Protein AF-00000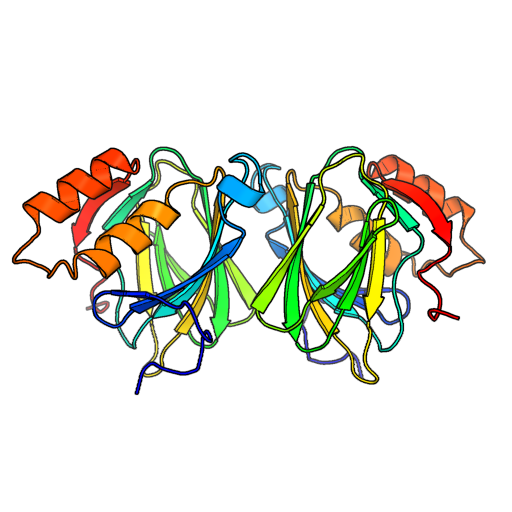00084526529 (afdb_homodimer)

Nearest PDB structures (foldseek):
  1y3t-assembly1_B  TM=9.499E-01  e=3.960E-10  Bacillus subtilis
  8hfb-assembly1_B  TM=8.671E-01  e=1.693E-10  Bacillus subtilis
  2h0v-assembly1_B  TM=8.461E-01  e=4.694E-10  Bacillus subtilis
  7zvm-assembly1_A-2  TM=9.078E-01  e=5.173E-08  Thermococcus barophilus
  6o2d-assembly1_A  TM=8.007E-01  e=2.621E-08  Schizosaccharomyces pombe

InterPro domains:
  IPR011051 RmlC-like cupin domain superfamily [SSF51182] (12-113)
  IPR013096 Cupin 2, conserved barrel [PF07883] (39-103)
  IPR014710 RmlC-like jelly roll fold [G3DSA:2.60.120.10] (3-144)
  IPR053146 Quercetin 2,3-dioxygenase-like [PTHR36440] (15-141)

Solvent-accessible surface area (backbone atoms only — not comparable to full-atom values): 15425 Å² total; per-residue (Å²): 125,81,72,73,79,75,46,89,86,49,41,56,46,93,72,30,35,37,28,74,48,37,45,22,80,80,50,78,38,57,29,24,34,29,43,33,37,37,42,46,67,36,56,48,50,19,25,29,35,67,71,27,28,42,33,38,39,29,64,38,46,34,38,34,36,35,50,77,86,44,73,50,76,41,37,58,68,32,59,49,82,43,58,48,66,45,46,32,36,31,24,22,66,35,93,45,54,21,32,31,37,42,36,28,42,38,27,57,50,68,54,48,60,50,50,41,26,75,66,60,60,45,89,69,86,34,46,69,63,50,52,53,49,30,50,77,47,38,32,46,79,74,50,65,46,65,65,77,82,124,125,83,71,74,79,76,47,89,84,48,39,57,46,93,70,30,35,39,29,74,49,38,44,22,80,79,51,79,37,56,30,23,34,29,43,33,38,39,41,47,66,35,57,49,51,17,25,27,36,66,71,28,29,41,33,38,40,28,64,38,46,33,39,34,36,35,50,76,86,43,72,50,75,42,36,59,68,32,57,50,80,44,58,45,66,45,46,32,34,30,24,22,66,36,93,45,53,21,31,32,37,42,35,28,43,38,27,56,51,67,54,48,59,50,50,41,28,75,66,57,62,45,90,71,84,34,45,69,61,49,51,53,50,30,51,78,46,38,32,46,79,74,50,66,47,65,65,78,82,123

pLDDT: mean 93.92, std 11.56, range [27.64, 98.94]

Organism: NCBI:txid1123501

Sequence (300 aa):
MLDSRLGPGSLDWNGTLYRTILSTADTGGAMSVTDSVSPPRSGPPRHVHHAEDETFVVLTGEVEFWLEGERFVRGPGETAYILRGREHTYRTASDVPSRHLVILTPGGFEGFFAEMAQNAYQIPADMDAIVESATRHNLAFTGPPLGDVDMLDSRLGPGSLDWNGTLYRTILSTADTGGAMSVTDSVSPPRSGPPRHVHHAEDETFVVLTGEVEFWLEGERFVRGPGETAYILRGREHTYRTASDVPSRHLVILTPGGFEGFFAEMAQNAYQIPADMDAIVESATRHNLAFTGPPLGDVD

Foldseek 3Di:
DPPCPVPPPWFDAPRKIKDWPAACVNVVQFKTKIKIKDAAFDKFFKKFFAAKKKKKAWQAAKKWKDWQHDIDMDGHGDMDTGDGPTIMMMTRHDNGMTIIMIMIGRGQLVVLSVVNRVVNDDPPVCVVVSQVSCVVSRMHGDGGHDDDPD/DPPCPVPPPWFDAPRKIKDWPAACVNVVQFKTKIKIKDAAFDKFFKKFFAAKKKKKAWQAAKKWKDWQHDIDMDGHGDMDTGDGPTIMMMTRHDNGMTIIMIMIGRGQLVVLSVVNRVVNDDPPVRVVVSQVSCVVSRMHGDGGHDDDPD

Radius of gyration: 19.83 Å; Cα contacts (8 Å, |Δi|>4): 734; chains: 2; bounding box: 40×63×43 Å

Structure (mmCIF, N/CA/C/O backbone):
data_AF-0000000084526529-model_v1
#
loop_
_entity.id
_entity.type
_entity.pdbx_description
1 polymer 'Cupin domain protein'
#
loop_
_atom_site.group_PDB
_atom_site.id
_atom_site.type_symbol
_atom_site.label_atom_id
_atom_site.label_alt_id
_atom_site.label_comp_id
_atom_site.label_asym_id
_atom_site.label_entity_id
_atom_site.label_seq_id
_atom_site.pdbx_PDB_ins_code
_atom_site.Cartn_x
_atom_site.Cartn_y
_atom_site.Cartn_z
_atom_site.occupancy
_atom_site.B_iso_or_equiv
_atom_site.auth_seq_id
_atom_site.auth_comp_id
_atom_site.auth_asym_id
_atom_site.auth_atom_id
_atom_site.pdbx_PDB_model_num
ATOM 1 N N . MET A 1 1 ? 15.414 10.18 20.766 1 27.92 1 MET A N 1
ATOM 2 C CA . MET A 1 1 ? 16.078 9.164 19.969 1 27.92 1 MET A CA 1
ATOM 3 C C . MET A 1 1 ? 15.258 8.844 18.719 1 27.92 1 MET A C 1
ATOM 5 O O . MET A 1 1 ? 14.031 8.695 18.797 1 27.92 1 MET A O 1
ATOM 9 N N . LEU A 1 2 ? 15.492 9.391 17.531 1 37.41 2 LEU A N 1
ATOM 10 C CA . LEU A 1 2 ? 14.805 9.211 16.25 1 37.41 2 LEU A CA 1
ATOM 11 C C . LEU A 1 2 ? 14.164 7.824 16.172 1 37.41 2 LEU A C 1
ATOM 13 O O . LEU A 1 2 ? 14.844 6.812 16.344 1 37.41 2 LEU A O 1
ATOM 17 N N . ASP A 1 3 ? 12.992 7.637 16.578 1 44.75 3 ASP A N 1
ATOM 18 C CA . ASP A 1 3 ? 12.289 6.363 16.688 1 44.75 3 ASP A CA 1
ATOM 19 C C . ASP A 1 3 ? 12.609 5.453 15.508 1 44.75 3 ASP A C 1
ATOM 21 O O . ASP A 1 3 ? 12.375 5.82 14.352 1 44.75 3 ASP A O 1
ATOM 25 N N . SER A 1 4 ? 13.828 4.637 15.625 1 56.69 4 SER A N 1
ATOM 26 C CA . SER A 1 4 ? 14.406 3.498 14.914 1 56.69 4 SER A CA 1
ATOM 27 C C . SER A 1 4 ? 13.328 2.688 14.195 1 56.69 4 SER A C 1
ATOM 29 O O . SER A 1 4 ? 13.641 1.732 13.484 1 56.69 4 SER A O 1
ATOM 31 N N . ARG A 1 5 ? 12.086 3.434 14.203 1 64.06 5 ARG A N 1
ATOM 32 C CA . ARG A 1 5 ? 10.992 2.555 13.805 1 64.06 5 ARG A CA 1
ATOM 33 C C . ARG A 1 5 ? 10.945 2.393 12.289 1 64.06 5 ARG A C 1
ATOM 35 O O . ARG A 1 5 ? 10.57 1.333 11.781 1 64.06 5 ARG A O 1
ATOM 42 N N . LEU A 1 6 ? 11.414 3.607 11.578 1 88.25 6 LEU A N 1
ATOM 43 C CA . LEU A 1 6 ? 11.289 3.48 10.133 1 88.25 6 LEU A CA 1
ATOM 44 C C . LEU A 1 6 ? 12.656 3.281 9.484 1 88.25 6 LEU A C 1
ATOM 46 O O . LEU A 1 6 ? 12.742 3.008 8.281 1 88.25 6 LEU A O 1
ATOM 50 N N . GLY A 1 7 ? 13.633 3.24 10.234 1 82.19 7 GLY A N 1
ATOM 51 C CA . GLY A 1 7 ? 14.969 2.961 9.719 1 82.19 7 GLY A CA 1
ATOM 52 C C . GLY A 1 7 ? 15.664 4.191 9.18 1 82.19 7 GLY A C 1
ATOM 53 O O . GLY A 1 7 ? 15.156 5.309 9.297 1 82.19 7 GLY A O 1
ATOM 54 N N . PRO A 1 8 ? 16.875 4.082 8.602 1 82.88 8 PRO A N 1
ATOM 55 C CA . PRO A 1 8 ? 17.656 5.203 8.078 1 82.88 8 PRO A CA 1
ATOM 56 C C . PRO A 1 8 ? 16.969 5.902 6.906 1 82.88 8 PRO A C 1
ATOM 58 O O . PRO A 1 8 ? 16.281 5.254 6.109 1 82.88 8 PRO A O 1
ATOM 61 N N . GLY A 1 9 ? 17.078 7.246 6.852 1 86.31 9 GLY A N 1
ATOM 62 C CA . GLY A 1 9 ? 16.484 8 5.754 1 86.31 9 GLY A CA 1
ATOM 63 C C . GLY A 1 9 ? 15.109 8.555 6.078 1 86.31 9 GLY A C 1
ATOM 64 O O . GLY A 1 9 ? 14.508 9.25 5.258 1 86.31 9 GLY A O 1
ATOM 65 N N . SER A 1 10 ? 14.703 8.227 7.297 1 94.25 10 SER A N 1
ATOM 66 C CA . SER A 1 10 ? 13.406 8.758 7.711 1 94.25 10 SER A CA 1
ATOM 67 C C . SER A 1 10 ? 13.484 10.258 7.984 1 94.25 10 SER A C 1
ATOM 69 O O . SER A 1 10 ? 14.523 10.766 8.414 1 94.25 10 SER A O 1
ATOM 71 N N . LEU A 1 11 ? 12.414 10.922 7.664 1 96.19 11 LEU A N 1
ATOM 72 C CA . LEU A 1 11 ? 12.242 12.352 7.914 1 96.19 11 LEU A CA 1
ATOM 73 C C . LEU A 1 11 ? 11.367 12.586 9.141 1 96.19 11 LEU A C 1
ATOM 75 O O . LEU A 1 11 ? 10.508 11.766 9.469 1 96.19 11 LEU A O 1
ATOM 79 N N . ASP A 1 12 ? 11.633 13.672 9.797 1 95.56 12 ASP A N 1
ATOM 80 C CA . ASP A 1 12 ? 10.844 14.102 10.945 1 95.56 12 ASP A CA 1
ATOM 81 C C . ASP A 1 12 ? 10.289 15.508 10.734 1 95.56 12 ASP A C 1
ATOM 83 O O . ASP A 1 12 ? 11.047 16.453 10.508 1 95.56 12 ASP A O 1
ATOM 87 N N . TRP A 1 13 ? 9.016 15.57 10.773 1 95.44 13 TRP A N 1
ATOM 88 C CA . TRP A 1 13 ? 8.367 16.875 10.75 1 95.44 13 TRP A CA 1
ATOM 89 C C . TRP A 1 13 ? 7.379 17.016 11.906 1 95.44 13 TRP A C 1
ATOM 91 O O . TRP A 1 13 ? 6.293 16.438 11.875 1 95.44 13 TRP A O 1
ATOM 101 N N . ASN A 1 14 ? 7.762 17.797 12.914 1 91.44 14 ASN A N 1
ATOM 102 C CA . ASN A 1 14 ? 6.93 18.078 14.078 1 91.44 14 ASN A CA 1
ATOM 103 C C . ASN A 1 14 ? 6.504 16.797 14.781 1 91.44 14 ASN A C 1
ATOM 105 O O . ASN A 1 14 ? 5.34 16.641 15.148 1 91.44 14 ASN A O 1
ATOM 109 N N . GLY A 1 15 ? 7.383 15.789 14.828 1 92.75 15 GLY A N 1
ATOM 110 C CA . GLY A 1 15 ? 7.141 14.562 15.578 1 92.75 15 GLY A CA 1
ATOM 111 C C . GLY A 1 15 ? 6.598 13.438 14.719 1 92.75 15 GLY A C 1
ATOM 112 O O . GLY A 1 15 ? 6.609 12.273 15.125 1 92.75 15 GLY A O 1
ATOM 113 N N . THR A 1 16 ? 6.078 13.766 13.586 1 95.94 16 THR A N 1
ATOM 114 C CA . THR A 1 16 ? 5.652 12.734 12.648 1 95.94 16 THR A CA 1
ATOM 115 C C . THR A 1 16 ? 6.816 12.273 11.781 1 95.94 16 THR A C 1
ATOM 117 O O . THR A 1 16 ? 7.527 13.094 11.203 1 95.94 16 THR A O 1
ATOM 120 N N . LEU A 1 17 ? 7.008 10.977 11.711 1 96.81 17 LEU A N 1
ATOM 121 C CA . LEU A 1 17 ? 8.094 10.414 10.922 1 96.81 17 LEU A CA 1
ATOM 122 C C . LEU A 1 17 ? 7.586 9.93 9.57 1 96.81 17 LEU A C 1
ATOM 124 O O . LEU A 1 17 ? 6.48 9.391 9.469 1 96.81 17 LEU A O 1
ATOM 128 N N . TYR A 1 18 ? 8.438 10.125 8.555 1 97.56 18 TYR A N 1
ATOM 129 C CA . TYR A 1 18 ? 8.125 9.703 7.199 1 97.56 18 TYR A CA 1
ATOM 130 C C . TYR A 1 18 ? 9.305 8.977 6.566 1 97.56 18 TYR A C 1
ATOM 132 O O . TYR A 1 18 ? 10.453 9.391 6.719 1 97.56 18 TYR A O 1
ATOM 140 N N . ARG A 1 19 ? 9.047 7.906 5.914 1 97.5 19 ARG A N 1
ATOM 141 C CA . ARG A 1 19 ? 10 7.258 5.02 1 97.5 19 ARG A CA 1
ATOM 142 C C . ARG A 1 19 ? 9.328 6.859 3.709 1 97.5 19 ARG A C 1
ATOM 144 O O . ARG A 1 19 ? 8.5 5.941 3.682 1 97.5 19 ARG A O 1
ATOM 151 N N . THR A 1 20 ? 9.695 7.59 2.684 1 98 20 THR A N 1
ATOM 152 C CA . THR A 1 20 ? 9.195 7.184 1.376 1 98 20 THR A CA 1
ATOM 153 C C . THR A 1 20 ? 9.867 5.895 0.915 1 98 20 THR A C 1
ATOM 1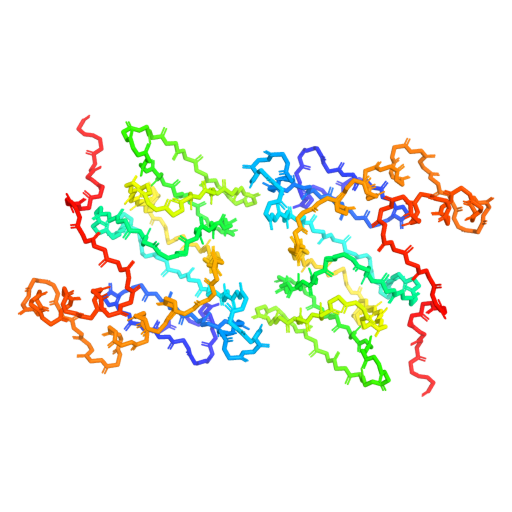55 O O . THR A 1 20 ? 11.078 5.875 0.671 1 98 20 THR A O 1
ATOM 158 N N . ILE A 1 21 ? 9.062 4.891 0.735 1 98.06 21 ILE A N 1
ATOM 159 C CA . ILE A 1 21 ? 9.656 3.59 0.44 1 98.06 21 ILE A CA 1
ATOM 160 C C . ILE A 1 21 ? 9.422 3.238 -1.027 1 98.06 21 ILE A C 1
ATOM 162 O O . ILE A 1 21 ? 10.047 2.316 -1.558 1 98.06 21 ILE A O 1
ATOM 166 N N . LEU A 1 22 ? 8.562 3.873 -1.733 1 98.62 22 LEU A N 1
ATOM 167 C CA . LEU A 1 22 ? 8.359 3.893 -3.178 1 98.62 22 LEU A CA 1
ATOM 168 C C . LEU A 1 22 ? 8.047 5.305 -3.664 1 98.62 22 LEU A C 1
ATOM 170 O O . LEU A 1 22 ? 6.977 5.848 -3.365 1 98.62 22 LEU A O 1
ATOM 174 N N . SER A 1 23 ? 8.961 5.879 -4.387 1 98.56 23 SER A N 1
ATOM 175 C CA . SER A 1 23 ? 8.828 7.285 -4.762 1 98.56 23 SER A CA 1
ATOM 176 C C . SER A 1 23 ? 8.117 7.426 -6.109 1 98.56 23 SER A C 1
ATOM 178 O O . SER A 1 23 ? 8.047 6.473 -6.883 1 98.56 23 SER A O 1
ATOM 180 N N . THR A 1 24 ? 7.633 8.602 -6.328 1 98.56 24 THR A N 1
ATOM 181 C CA . THR A 1 24 ? 7.051 8.961 -7.617 1 98.56 24 THR A CA 1
ATOM 182 C C . THR A 1 24 ? 8.039 8.695 -8.75 1 98.56 24 THR A C 1
ATOM 184 O O . THR A 1 24 ? 7.652 8.234 -9.828 1 98.56 24 THR A O 1
ATOM 187 N N . ALA A 1 25 ? 9.289 8.969 -8.523 1 98.19 25 ALA A N 1
ATOM 188 C CA . ALA A 1 25 ? 10.32 8.727 -9.531 1 98.19 25 ALA A CA 1
ATOM 189 C C . ALA A 1 25 ? 10.445 7.238 -9.844 1 98.19 25 ALA A C 1
ATOM 191 O O . ALA A 1 25 ? 10.625 6.852 -11 1 98.19 25 ALA A O 1
ATOM 192 N N . ASP A 1 26 ? 10.25 6.41 -8.906 1 97.81 26 ASP A N 1
ATOM 193 C CA . ASP A 1 26 ? 10.406 4.965 -9.055 1 97.81 26 ASP A CA 1
ATOM 194 C C . ASP A 1 26 ? 9.273 4.379 -9.898 1 97.81 26 ASP A C 1
ATOM 196 O O . ASP A 1 26 ? 9.406 3.287 -10.453 1 97.81 26 ASP A O 1
ATOM 200 N N . THR A 1 27 ? 8.125 5.035 -9.953 1 98.31 27 THR A N 1
ATOM 201 C CA . THR A 1 27 ? 6.953 4.457 -10.602 1 98.31 27 THR A CA 1
ATOM 202 C C . THR A 1 27 ? 6.586 5.242 -11.852 1 98.31 27 THR A C 1
ATOM 204 O O . THR A 1 27 ? 5.523 5.031 -12.438 1 98.31 27 THR A O 1
ATOM 207 N N . GLY A 1 28 ? 7.426 6.234 -12.234 1 97.69 28 GLY A N 1
ATOM 208 C CA . GLY A 1 28 ? 7.098 7.094 -13.359 1 97.69 28 GLY A CA 1
ATOM 209 C C . GLY A 1 28 ? 5.891 7.977 -13.109 1 97.69 28 GLY A C 1
ATOM 210 O O . GLY A 1 28 ? 5.16 8.32 -14.039 1 97.69 28 GLY A O 1
ATOM 211 N N . GLY A 1 29 ? 5.625 8.148 -11.82 1 98.38 29 GLY A N 1
ATOM 212 C CA . GLY A 1 29 ? 4.57 9.07 -11.445 1 98.38 29 GLY A CA 1
ATOM 213 C C . GLY A 1 29 ? 3.281 8.375 -11.047 1 98.38 29 GLY A C 1
ATOM 214 O O . GLY A 1 29 ? 2.346 9.016 -10.562 1 98.38 29 GLY A O 1
ATOM 215 N N . ALA A 1 30 ? 3.189 7.078 -11.164 1 98.12 30 ALA A N 1
ATOM 216 C CA . ALA A 1 30 ? 1.931 6.355 -11.016 1 98.12 30 ALA A CA 1
ATOM 217 C C . ALA A 1 30 ? 1.486 6.32 -9.555 1 98.12 30 ALA A C 1
ATOM 219 O O . ALA A 1 30 ? 0.288 6.34 -9.266 1 98.12 30 ALA A O 1
ATOM 220 N N . MET A 1 31 ? 2.49 6.262 -8.656 1 98.62 31 MET A N 1
ATOM 221 C CA . MET A 1 31 ? 2.172 6.055 -7.242 1 98.62 31 MET A CA 1
ATOM 222 C C . MET A 1 31 ? 3.361 6.402 -6.359 1 98.62 31 MET A C 1
ATOM 224 O O . MET A 1 31 ? 4.504 6.398 -6.816 1 98.62 31 MET A O 1
ATOM 228 N N . SER A 1 32 ? 3.131 6.73 -5.172 1 98.81 32 SER A N 1
ATOM 229 C CA . SER A 1 32 ? 4.137 6.734 -4.117 1 98.81 32 SER A CA 1
ATOM 230 C C . SER A 1 32 ? 3.629 6.027 -2.863 1 98.81 32 SER A C 1
ATOM 232 O O . SER A 1 32 ? 2.422 5.973 -2.623 1 98.81 32 SER A O 1
ATOM 234 N N . VAL A 1 33 ? 4.504 5.414 -2.111 1 98.88 33 VAL A N 1
ATOM 235 C CA . VAL A 1 33 ? 4.207 4.82 -0.811 1 98.88 33 VAL A CA 1
ATOM 236 C C . VAL A 1 33 ? 5.137 5.41 0.248 1 98.88 33 VAL A C 1
ATOM 238 O O . VAL A 1 33 ? 6.359 5.355 0.107 1 98.88 33 VAL A O 1
ATOM 241 N N . THR A 1 34 ? 4.578 5.98 1.262 1 98.69 34 THR A N 1
ATOM 242 C CA . THR A 1 34 ? 5.328 6.516 2.391 1 98.69 34 THR A CA 1
ATOM 243 C C . THR A 1 34 ? 4.957 5.793 3.682 1 98.69 34 THR A C 1
ATOM 245 O O . THR A 1 34 ? 3.777 5.676 4.016 1 98.69 34 THR A O 1
ATOM 248 N N . ASP A 1 35 ? 5.945 5.188 4.305 1 98.44 35 ASP A N 1
ATOM 249 C CA . ASP A 1 35 ? 5.812 4.66 5.66 1 98.44 35 ASP A CA 1
ATOM 250 C C . ASP A 1 35 ? 5.863 5.781 6.695 1 98.44 35 ASP A C 1
ATOM 252 O O . ASP A 1 35 ? 6.766 6.621 6.664 1 98.44 35 ASP A O 1
ATOM 256 N N . SER A 1 36 ? 4.887 5.793 7.582 1 97.94 36 SER A N 1
ATOM 257 C CA . SER A 1 36 ? 4.762 6.941 8.477 1 97.94 36 SER A CA 1
ATOM 258 C C . SER A 1 36 ? 4.43 6.5 9.898 1 97.94 36 SER A C 1
ATOM 260 O O . SER A 1 36 ? 3.699 5.523 10.094 1 97.94 36 SER A O 1
ATOM 262 N N . VAL A 1 37 ? 4.926 7.215 10.867 1 97.19 37 VAL A N 1
ATOM 263 C CA . VAL A 1 37 ? 4.574 7.055 12.273 1 97.19 37 VAL A CA 1
ATOM 264 C C . VAL A 1 37 ? 4.109 8.391 12.844 1 97.19 37 VAL A C 1
ATOM 266 O O . VAL A 1 37 ? 4.859 9.367 12.852 1 97.19 37 VAL A O 1
ATOM 269 N N . SER A 1 38 ? 2.9 8.398 13.273 1 96.56 38 SER A N 1
ATOM 270 C CA . SER A 1 38 ? 2.32 9.594 13.883 1 96.56 38 SER A CA 1
ATOM 271 C C . SER A 1 38 ? 2.303 9.477 15.406 1 96.56 38 SER A C 1
ATOM 273 O O . SER A 1 38 ? 1.983 8.422 15.945 1 96.56 38 SER A O 1
ATOM 275 N N . PRO A 1 39 ? 2.598 10.578 16.109 1 95.56 39 PRO A N 1
ATOM 276 C CA . PRO A 1 39 ? 2.533 10.562 17.562 1 95.56 39 PRO A CA 1
ATOM 277 C C . PRO A 1 39 ? 1.108 10.406 18.094 1 95.56 39 PRO A C 1
ATOM 279 O O . PRO A 1 39 ? 0.146 10.602 17.344 1 95.56 39 PRO A O 1
ATOM 282 N N . PRO A 1 40 ? 1.034 10.078 19.375 1 95.31 40 PRO A N 1
ATOM 283 C CA . PRO A 1 40 ? -0.297 9.977 19.969 1 95.31 40 PRO A CA 1
ATOM 284 C C . PRO A 1 40 ? -1.085 11.281 19.891 1 95.31 40 PRO A C 1
ATOM 286 O O . PRO A 1 40 ? -0.508 12.367 20.016 1 95.31 40 PRO A O 1
ATOM 289 N N . ARG A 1 41 ? -2.344 11.094 19.594 1 93.69 41 ARG A N 1
ATOM 290 C CA . ARG A 1 41 ? -3.322 12.18 19.625 1 93.69 41 ARG A CA 1
ATOM 291 C C . ARG A 1 41 ? -2.928 13.312 18.688 1 93.69 41 ARG A C 1
ATOM 293 O O . ARG A 1 41 ? -3.092 14.484 19.016 1 93.69 41 ARG A O 1
ATOM 300 N N . SER A 1 42 ? -2.346 12.953 17.609 1 93.19 42 SER A N 1
ATOM 301 C CA . SER A 1 42 ? -1.892 13.938 16.625 1 93.19 42 SER A CA 1
ATOM 302 C C . SER A 1 42 ? -2.479 13.664 15.25 1 93.19 42 SER A C 1
ATOM 304 O O . SER A 1 42 ? -2.943 12.555 14.977 1 93.19 42 SER A O 1
ATOM 306 N N . GLY A 1 43 ? -2.504 14.656 14.422 1 94.94 43 GLY A N 1
ATOM 307 C CA . GLY A 1 43 ? -2.928 14.578 13.031 1 94.94 43 GLY A CA 1
ATOM 308 C C . GLY A 1 43 ? -2.865 15.914 12.32 1 94.94 43 GLY A C 1
ATOM 309 O O . GLY A 1 43 ? -2.654 16.953 12.945 1 94.94 43 GLY A O 1
ATOM 310 N N . PRO A 1 44 ? -3.006 15.859 11.086 1 95.25 44 PRO A N 1
ATOM 311 C CA . PRO A 1 44 ? -2.914 17.094 10.305 1 95.25 44 PRO A CA 1
ATOM 312 C C . PRO A 1 44 ? -4.176 17.938 10.398 1 95.25 44 PRO A C 1
ATOM 314 O O . PRO A 1 44 ? -5.211 17.469 10.875 1 95.25 44 PRO A O 1
ATOM 317 N N . PRO A 1 45 ? -4.02 19.234 10.016 1 94.81 45 PRO A N 1
ATOM 318 C CA . PRO A 1 45 ? -5.254 19.984 9.781 1 94.81 45 PRO A CA 1
ATOM 319 C C . PRO A 1 45 ? -6.125 19.359 8.695 1 94.81 45 PRO A C 1
ATOM 321 O O . PRO A 1 45 ? -5.633 18.578 7.875 1 94.81 45 PRO A O 1
ATOM 324 N N . ARG A 1 46 ? -7.375 19.672 8.719 1 97.25 46 ARG A N 1
ATOM 325 C CA . ARG A 1 46 ? -8.281 19.266 7.648 1 97.25 46 ARG A CA 1
ATOM 326 C C . ARG A 1 46 ? -7.797 19.781 6.297 1 97.25 46 ARG A C 1
ATOM 328 O O . ARG A 1 46 ? -7.348 20.922 6.188 1 97.25 46 ARG A O 1
ATOM 335 N N . HIS A 1 47 ? -7.949 18.953 5.203 1 98.31 47 HIS A N 1
ATOM 336 C CA . HIS A 1 47 ? -7.395 19.344 3.91 1 98.31 47 HIS A CA 1
ATOM 337 C C . HIS A 1 47 ? -8.039 18.547 2.777 1 98.31 47 HIS A C 1
ATOM 339 O O . HIS A 1 47 ? -8.867 17.672 3.021 1 98.31 47 HIS A O 1
ATOM 345 N N . VAL A 1 48 ? -7.707 18.938 1.571 1 98.62 48 VAL A N 1
ATOM 346 C CA . VAL A 1 48 ? -8.094 18.281 0.328 1 98.62 48 VAL A CA 1
ATOM 347 C C . VAL A 1 48 ? -6.867 18.078 -0.555 1 98.62 48 VAL A C 1
ATOM 349 O O . VAL A 1 48 ? -6.016 18.953 -0.659 1 98.62 48 VAL A O 1
ATOM 352 N N . HIS A 1 49 ? -6.676 16.844 -1.01 1 98.81 49 HIS A N 1
ATOM 353 C CA . HIS A 1 49 ? -5.777 16.641 -2.141 1 98.81 49 HIS A CA 1
ATOM 354 C C . HIS A 1 49 ? -6.492 16.875 -3.465 1 98.81 49 HIS A C 1
ATOM 356 O O . HIS A 1 49 ? -7.562 16.312 -3.709 1 98.81 49 HIS A O 1
ATOM 362 N N . HIS A 1 50 ? -5.867 17.656 -4.363 1 98.56 50 HIS A N 1
ATOM 363 C CA . HIS A 1 50 ? -6.543 17.984 -5.613 1 98.56 50 HIS A CA 1
ATOM 364 C C . HIS A 1 50 ? -6.133 17.016 -6.723 1 98.56 50 HIS A C 1
ATOM 366 O O . HIS A 1 50 ? -6.848 16.875 -7.719 1 98.56 50 HIS A O 1
ATOM 372 N N . ALA A 1 51 ? -5.023 16.344 -6.551 1 98.44 51 ALA A N 1
ATOM 373 C CA . ALA A 1 51 ? -4.488 15.562 -7.664 1 98.44 51 ALA A CA 1
ATOM 374 C C . ALA A 1 51 ? -4.492 14.07 -7.34 1 98.44 51 ALA A C 1
ATOM 376 O O . ALA A 1 51 ? -4.609 13.234 -8.234 1 98.44 51 ALA A O 1
ATOM 377 N N . GLU A 1 52 ? -4.375 13.727 -6.062 1 98.38 52 GLU A N 1
ATOM 378 C CA . GLU A 1 52 ? -4.098 12.336 -5.707 1 98.38 52 GLU A CA 1
ATOM 379 C C . GLU A 1 52 ? -5.25 11.734 -4.91 1 98.38 52 GLU A C 1
ATOM 381 O O . GLU A 1 52 ? -5.836 12.398 -4.055 1 98.38 52 GLU A O 1
ATOM 386 N N . ASP A 1 53 ? -5.621 10.5 -5.191 1 98.69 53 ASP A N 1
ATOM 387 C CA . ASP A 1 53 ? -6.297 9.672 -4.199 1 98.69 53 ASP A CA 1
ATOM 388 C C . ASP A 1 53 ? -5.324 9.219 -3.109 1 98.69 53 ASP A C 1
ATOM 390 O O . ASP A 1 53 ? -4.152 8.961 -3.385 1 98.69 53 ASP A O 1
ATOM 394 N N . GLU A 1 54 ? -5.797 9.156 -1.922 1 98.88 54 GLU A N 1
ATOM 395 C CA . GLU A 1 54 ? -4.965 8.812 -0.771 1 98.88 54 GLU A CA 1
ATOM 396 C C . GLU A 1 54 ? -5.504 7.574 -0.054 1 98.88 54 GLU A C 1
ATOM 398 O O . GLU A 1 54 ? -6.676 7.531 0.325 1 98.88 54 GLU A O 1
ATOM 403 N N . THR A 1 55 ? -4.707 6.566 0.069 1 98.94 55 THR A N 1
ATOM 404 C CA . THR A 1 55 ? -5.047 5.344 0.788 1 98.94 55 THR A CA 1
ATOM 405 C C . THR A 1 55 ? -4.145 5.164 2.006 1 98.94 55 THR A C 1
ATOM 407 O O . THR A 1 55 ? -2.922 5.297 1.903 1 98.94 55 THR A O 1
ATOM 410 N N . PHE A 1 56 ? -4.738 4.926 3.133 1 98.88 56 PHE A N 1
ATOM 411 C CA . PHE A 1 56 ? -4.02 4.551 4.344 1 98.88 56 PHE A CA 1
ATOM 412 C C . PHE A 1 56 ? -4.129 3.053 4.598 1 98.88 56 PHE A C 1
ATOM 414 O O . PHE A 1 56 ? -5.199 2.465 4.426 1 98.88 56 PHE A O 1
ATOM 421 N N . VAL A 1 57 ? -3.084 2.428 4.934 1 98.75 57 VAL A N 1
ATOM 422 C CA . VAL A 1 57 ? -3.07 1.103 5.543 1 98.75 57 VAL A CA 1
ATOM 423 C C . VAL A 1 57 ? -2.504 1.191 6.961 1 98.75 57 VAL A C 1
ATOM 425 O O . VAL A 1 57 ? -1.317 1.472 7.145 1 98.75 57 VAL A O 1
ATOM 428 N N . VAL A 1 58 ? -3.346 0.892 7.918 1 98.06 58 VAL A N 1
ATOM 429 C CA . VAL A 1 58 ? -2.896 0.986 9.305 1 98.06 58 VAL A CA 1
ATOM 430 C C . VAL A 1 58 ? -2.123 -0.276 9.68 1 98.06 58 VAL A C 1
ATOM 432 O O . VAL A 1 58 ? -2.609 -1.392 9.484 1 98.06 58 VAL A O 1
ATOM 435 N N . LEU A 1 59 ? -0.942 -0.066 10.164 1 97 59 LEU A N 1
ATOM 436 C CA . LEU A 1 59 ? -0.091 -1.197 10.516 1 97 59 LEU A CA 1
ATOM 437 C C . LEU A 1 59 ? -0.085 -1.427 12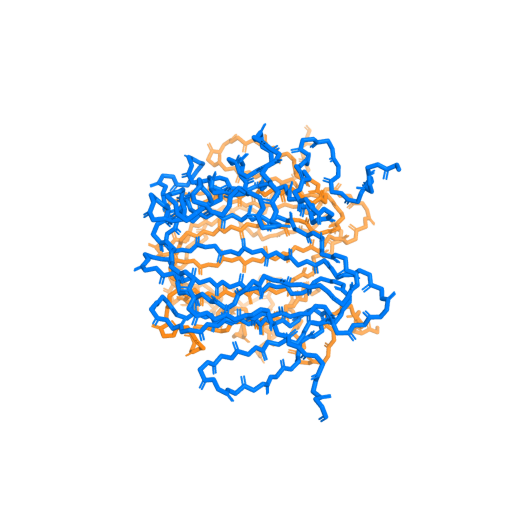.016 1 97 59 LEU A C 1
ATOM 439 O O . LEU A 1 59 ? -0.076 -2.572 12.477 1 97 59 LEU A O 1
ATOM 443 N N . THR A 1 60 ? -0.009 -0.422 12.805 1 96.25 60 THR A N 1
ATOM 444 C CA . THR A 1 60 ? -0.135 -0.457 14.258 1 96.25 60 THR A CA 1
ATOM 445 C C . THR A 1 60 ? -0.896 0.765 14.766 1 96.25 60 THR A C 1
ATOM 447 O O . THR A 1 60 ? -0.94 1.798 14.094 1 96.25 60 THR A O 1
ATOM 450 N N . GLY A 1 61 ? -1.48 0.621 15.984 1 96.19 61 GLY A N 1
ATOM 451 C CA . GLY A 1 61 ? -2.236 1.711 16.578 1 96.19 61 GLY A CA 1
ATOM 452 C C . GLY A 1 61 ? -3.635 1.848 16.016 1 96.19 61 GLY A C 1
ATOM 453 O O . GLY A 1 61 ? -4.148 0.919 15.383 1 96.19 61 GLY A O 1
ATOM 454 N N . GLU A 1 62 ? -4.273 2.92 16.438 1 97.12 62 GLU A N 1
ATOM 455 C CA . GLU A 1 62 ? -5.629 3.244 16 1 97.12 62 GLU A CA 1
ATOM 456 C C . GLU A 1 62 ? -5.715 4.676 15.484 1 97.12 62 GLU A C 1
ATOM 458 O O . GLU A 1 62 ? -5.152 5.598 16.094 1 97.12 62 GLU A O 1
ATOM 463 N N . VAL A 1 63 ? -6.383 4.789 14.352 1 97.81 63 VAL A N 1
ATOM 464 C CA . VAL A 1 63 ? -6.504 6.094 13.703 1 97.81 63 VAL A CA 1
ATOM 465 C C . VAL A 1 63 ? -7.977 6.449 13.523 1 97.81 63 VAL A C 1
ATOM 467 O O . VAL A 1 63 ? -8.758 5.637 13.031 1 97.81 63 VAL A O 1
ATOM 470 N N . GLU A 1 64 ? -8.375 7.566 13.977 1 98.31 64 GLU A N 1
ATOM 471 C CA . GLU A 1 64 ? -9.695 8.109 13.695 1 98.31 64 GLU A CA 1
ATOM 472 C C . GLU A 1 64 ? -9.672 9.039 12.484 1 98.31 64 GLU A C 1
ATOM 474 O O . GLU A 1 64 ? -8.906 10 12.453 1 98.31 64 GLU A O 1
ATOM 479 N N . PHE A 1 65 ? -10.531 8.742 11.531 1 98.5 65 PHE A N 1
ATOM 480 C CA . PHE A 1 65 ? -10.641 9.547 10.312 1 98.5 65 PHE A CA 1
ATOM 481 C C . PHE A 1 65 ? -11.906 10.391 10.336 1 98.5 65 PHE A C 1
ATOM 483 O O . PHE A 1 65 ? -12.898 10.016 10.961 1 98.5 65 PHE A O 1
ATOM 490 N N . TRP A 1 66 ? -11.789 11.539 9.781 1 98.38 66 TRP A N 1
ATOM 491 C CA . TRP A 1 66 ? -12.922 12.391 9.43 1 98.38 66 TRP A CA 1
ATOM 492 C C . TRP A 1 66 ? -12.945 12.656 7.926 1 98.38 66 TRP A C 1
ATOM 494 O O . TRP A 1 66 ? -11.977 13.172 7.363 1 98.38 66 TRP A O 1
ATOM 504 N N . LEU A 1 67 ? -14.023 12.188 7.27 1 98.56 67 LEU A N 1
ATOM 505 C CA . LEU A 1 67 ? -14.18 12.32 5.824 1 98.56 67 LEU A CA 1
ATOM 506 C C . LEU A 1 67 ? -15.531 12.938 5.473 1 98.56 67 LEU A C 1
ATOM 508 O O . LEU A 1 67 ? -16.562 12.297 5.629 1 98.56 67 LEU A O 1
ATOM 512 N N . GLU A 1 68 ? -15.453 14.148 5.105 1 98.19 68 GLU A N 1
ATOM 513 C CA . GLU A 1 68 ? -16.641 14.883 4.691 1 98.19 68 GLU A CA 1
ATOM 514 C C . GLU A 1 68 ? -17.734 14.805 5.75 1 98.19 68 GLU A C 1
ATOM 516 O O . GLU A 1 68 ? -18.891 14.547 5.434 1 98.19 68 GLU A O 1
ATOM 521 N N . GLY A 1 69 ? -17.297 14.844 6.91 1 96.88 69 GLY A N 1
ATOM 522 C CA . GLY A 1 69 ? -18.266 14.969 7.996 1 96.88 69 GLY A CA 1
ATOM 523 C C . GLY A 1 69 ? -18.5 13.664 8.734 1 96.88 69 GLY A C 1
ATOM 524 O O . GLY A 1 69 ? -19.141 13.648 9.789 1 96.88 69 GLY A O 1
ATOM 525 N N . GLU A 1 70 ? -18.078 12.578 8.234 1 97.69 70 GLU A N 1
ATOM 526 C CA . GLU A 1 70 ? -18.25 11.266 8.852 1 97.69 70 GLU A CA 1
ATOM 527 C C . GLU A 1 70 ? -16.969 10.789 9.523 1 97.69 70 GLU A C 1
ATOM 529 O O . GLU A 1 70 ? -15.891 10.906 8.953 1 97.69 70 GLU A O 1
ATOM 534 N N . ARG A 1 71 ? -17.156 10.242 10.742 1 97.5 71 ARG A N 1
ATOM 535 C CA . ARG A 1 71 ? -16.016 9.734 11.492 1 97.5 71 ARG A CA 1
ATOM 536 C C . ARG A 1 71 ? -15.992 8.211 11.5 1 97.5 71 ARG A C 1
ATOM 538 O O . ARG A 1 71 ? -17.047 7.57 11.602 1 97.5 71 ARG A O 1
ATOM 545 N N . PHE A 1 72 ? -14.867 7.637 11.398 1 98.12 72 PHE A N 1
ATOM 546 C CA . PHE A 1 72 ? -14.695 6.195 11.539 1 98.12 72 PHE A CA 1
ATOM 547 C C . PHE A 1 72 ? -13.281 5.859 12 1 98.12 72 PHE A C 1
ATOM 549 O O . PHE A 1 72 ? -12.352 6.645 11.797 1 98.12 72 PHE A O 1
ATOM 556 N N . VAL A 1 73 ? -13.148 4.727 12.633 1 98 73 VAL A N 1
ATOM 557 C CA . VAL A 1 73 ? -11.859 4.305 13.18 1 98 73 VAL A CA 1
ATOM 558 C C . VAL A 1 73 ? -11.328 3.105 12.398 1 98 73 VAL A C 1
ATOM 560 O O . VAL A 1 73 ? -12.102 2.238 11.984 1 98 73 VAL A O 1
ATOM 563 N N . ARG A 1 74 ? -10.047 3.098 12.219 1 97.62 74 ARG A N 1
ATOM 564 C CA . ARG A 1 74 ? -9.359 1.962 11.617 1 97.62 74 ARG A CA 1
ATOM 565 C C . ARG A 1 74 ? -8.195 1.506 12.492 1 97.62 74 ARG A C 1
ATOM 567 O O . ARG A 1 74 ? -7.492 2.33 13.078 1 97.62 74 ARG A O 1
ATOM 574 N N . GLY A 1 75 ? -8.055 0.173 12.555 1 96.62 75 GLY A N 1
ATOM 575 C CA . GLY A 1 75 ? -6.938 -0.426 13.258 1 96.62 75 GLY A CA 1
ATOM 576 C C . GLY A 1 75 ? -6.023 -1.237 12.359 1 96.62 75 GLY A C 1
ATOM 577 O O . GLY A 1 75 ? -6.16 -1.198 11.133 1 96.62 75 GLY A O 1
ATOM 578 N N . PRO A 1 76 ? -5.062 -1.979 13.039 1 95.88 76 PRO A N 1
ATOM 579 C CA . PRO A 1 76 ? -4.082 -2.732 12.25 1 95.88 76 PRO A CA 1
ATOM 580 C C . PRO A 1 76 ? -4.734 -3.658 11.227 1 95.88 76 PRO A C 1
ATOM 582 O O . PRO A 1 76 ? -5.613 -4.449 11.578 1 95.88 76 PRO A O 1
ATOM 585 N N . GLY A 1 77 ? -4.289 -3.453 9.938 1 95.31 77 GLY A N 1
ATOM 586 C CA . GLY A 1 77 ? -4.797 -4.301 8.875 1 95.31 77 GLY A CA 1
ATOM 587 C C . GLY A 1 77 ? -5.996 -3.709 8.156 1 95.31 77 GLY A C 1
ATOM 588 O O . GLY A 1 77 ? -6.48 -4.273 7.176 1 95.31 77 GLY A O 1
ATOM 589 N N . GLU A 1 78 ? -6.449 -2.596 8.633 1 97 78 GLU A N 1
ATOM 590 C CA . GLU A 1 78 ? -7.578 -1.938 7.98 1 97 78 GLU A CA 1
ATOM 591 C C . GLU A 1 78 ? -7.117 -0.752 7.141 1 97 78 GLU A C 1
ATOM 593 O O . GLU A 1 78 ? -5.992 -0.273 7.297 1 97 78 GLU A O 1
ATOM 598 N N . THR A 1 79 ? -8.031 -0.35 6.172 1 98.69 79 THR A N 1
ATOM 599 C CA . THR A 1 79 ? -7.664 0.688 5.215 1 98.69 79 THR A CA 1
ATOM 600 C C . THR A 1 79 ? -8.68 1.827 5.238 1 98.69 79 THR A C 1
ATOM 602 O O . THR A 1 79 ? -9.836 1.631 5.633 1 98.69 79 THR A O 1
ATOM 605 N N . ALA A 1 80 ? -8.25 3.021 4.961 1 98.81 80 ALA A N 1
ATOM 606 C CA . ALA A 1 80 ? -9.086 4.152 4.574 1 98.81 80 ALA A CA 1
ATOM 607 C C . ALA A 1 80 ? -8.742 4.633 3.1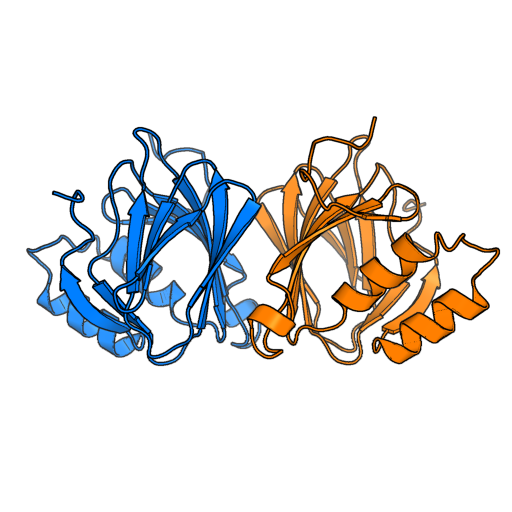68 1 98.81 80 ALA A C 1
ATOM 609 O O . ALA A 1 80 ? -7.574 4.867 2.852 1 98.81 80 ALA A O 1
ATOM 610 N N . TYR A 1 81 ? -9.695 4.652 2.305 1 98.81 81 TYR A N 1
ATOM 611 C CA . TYR A 1 81 ? -9.547 5.129 0.934 1 98.81 81 TYR A CA 1
ATOM 612 C C . TYR A 1 81 ? -10.25 6.469 0.742 1 98.81 81 TYR A C 1
ATOM 614 O O . TYR A 1 81 ? -11.469 6.562 0.885 1 98.81 81 TYR A O 1
ATOM 622 N N . ILE A 1 82 ? -9.461 7.496 0.42 1 98.81 82 ILE A N 1
ATOM 623 C CA . ILE A 1 82 ? -9.969 8.859 0.301 1 98.81 82 ILE A CA 1
ATOM 624 C C . ILE A 1 82 ? -9.773 9.359 -1.128 1 98.81 82 ILE A C 1
ATOM 626 O O . ILE A 1 82 ? -8.641 9.539 -1.577 1 98.81 82 ILE A O 1
ATOM 630 N N . LEU A 1 83 ? -10.844 9.633 -1.864 1 98.38 83 LEU A N 1
ATOM 631 C CA . LEU A 1 83 ? -10.805 10.141 -3.232 1 98.38 83 LEU A CA 1
ATOM 632 C C . LEU A 1 83 ? -10.305 11.578 -3.268 1 98.38 83 LEU A C 1
ATOM 634 O O . LEU A 1 83 ? -10.641 12.375 -2.389 1 98.38 83 LEU A O 1
ATOM 638 N N . ARG A 1 84 ? -9.531 11.859 -4.301 1 98.56 84 ARG A N 1
ATOM 639 C CA . ARG A 1 84 ? -9.109 13.242 -4.488 1 98.56 84 ARG A CA 1
ATOM 640 C C . ARG A 1 84 ? -10.305 14.188 -4.484 1 98.56 84 ARG A C 1
ATOM 642 O O . ARG A 1 84 ? -11.391 13.82 -4.941 1 98.56 84 ARG A O 1
ATOM 649 N N . GLY A 1 85 ? -10.086 15.344 -3.943 1 98.56 85 GLY A N 1
ATOM 650 C CA . GLY A 1 85 ? -11.125 16.359 -3.902 1 98.56 85 GLY A CA 1
ATOM 651 C C . GLY A 1 85 ? -12 16.281 -2.666 1 98.56 85 GLY A C 1
ATOM 652 O O . GLY A 1 85 ? -12.844 17.141 -2.432 1 98.56 85 GLY A O 1
ATOM 653 N N . ARG A 1 86 ? -11.844 15.281 -1.844 1 98.69 86 ARG A N 1
ATOM 654 C CA . ARG A 1 86 ? -12.672 15.117 -0.657 1 98.69 86 ARG A CA 1
ATOM 655 C C . ARG A 1 86 ? -11.977 15.672 0.582 1 98.69 86 ARG A C 1
ATOM 657 O O . ARG A 1 86 ? -10.789 15.422 0.798 1 98.69 86 ARG A O 1
ATOM 664 N N . GLU A 1 87 ? -12.711 16.391 1.327 1 98.62 87 GLU A N 1
ATOM 665 C CA . GLU A 1 87 ? -12.195 16.953 2.57 1 98.62 87 GLU A CA 1
ATOM 666 C C . GLU A 1 87 ? -12.008 15.875 3.629 1 98.62 87 GLU A C 1
ATOM 668 O O . GLU A 1 87 ? -12.898 15.055 3.852 1 98.62 87 GLU A O 1
ATOM 673 N N . HIS A 1 88 ? -10.82 15.938 4.254 1 98.75 88 HIS A N 1
ATOM 674 C CA . HIS A 1 88 ? -10.586 14.891 5.246 1 98.75 88 HIS A CA 1
ATOM 675 C C . HIS A 1 88 ? -9.484 15.297 6.219 1 98.75 88 HIS A C 1
ATOM 677 O O . HIS A 1 88 ? -8.781 16.281 5.996 1 98.75 88 HIS A O 1
ATOM 683 N N . THR A 1 89 ? -9.414 14.633 7.297 1 98.31 89 THR A N 1
ATOM 684 C CA . THR A 1 89 ? -8.352 14.664 8.289 1 98.31 89 THR A CA 1
ATOM 685 C C . THR A 1 89 ? -8.344 13.383 9.117 1 98.31 89 THR A C 1
ATOM 687 O O . THR A 1 89 ? -9.133 12.469 8.867 1 98.31 89 THR A O 1
ATOM 690 N N . TYR A 1 90 ? -7.363 13.242 9.945 1 98 90 TYR A N 1
ATOM 691 C CA . TYR A 1 90 ? -7.312 12.102 10.852 1 98 90 TYR A CA 1
ATOM 692 C C . TYR A 1 90 ? -6.57 12.461 12.133 1 98 90 TYR A C 1
ATOM 694 O O . TYR A 1 90 ? -5.945 13.516 12.219 1 98 90 TYR A O 1
ATOM 702 N N . ARG A 1 91 ? -6.68 11.594 13.094 1 97.31 91 ARG A N 1
ATOM 703 C CA . ARG A 1 91 ? -5.957 11.688 14.359 1 97.31 91 ARG A CA 1
ATOM 704 C C . ARG A 1 91 ? -5.621 10.305 14.906 1 97.31 91 ARG A C 1
ATOM 706 O O . ARG A 1 91 ? -6.438 9.383 14.82 1 97.31 91 ARG A O 1
ATOM 713 N N . THR A 1 92 ? -4.414 10.195 15.445 1 96.56 92 THR A N 1
ATOM 714 C CA . THR A 1 92 ? -4.121 9 16.219 1 96.56 92 THR A CA 1
ATOM 715 C C . THR A 1 92 ? -5.023 8.906 17.438 1 96.56 92 THR A C 1
ATOM 717 O O . THR A 1 92 ? -5.047 9.82 18.266 1 96.56 92 THR A O 1
ATOM 720 N N . ALA A 1 93 ? -5.77 7.875 17.516 1 92.5 93 ALA A N 1
ATOM 721 C CA . ALA A 1 93 ? -6.859 7.781 18.484 1 92.5 93 ALA A CA 1
ATOM 722 C C . ALA A 1 93 ? -6.355 7.262 19.828 1 92.5 93 ALA A C 1
ATOM 724 O O . ALA A 1 93 ? -7.027 7.414 20.844 1 92.5 93 ALA A O 1
ATOM 725 N N . SER A 1 94 ? -5.258 6.668 19.875 1 85.75 94 SER A N 1
ATOM 726 C CA . SER A 1 94 ? -4.781 6.027 21.094 1 85.75 94 SER A CA 1
ATOM 727 C C . SER A 1 94 ? -3.65 6.824 21.734 1 85.75 94 SER A C 1
ATOM 729 O O . SER A 1 94 ? -3.242 7.863 21.219 1 85.75 94 SER A O 1
ATOM 731 N N . ASP A 1 95 ? -3.219 6.352 22.953 1 91.75 95 ASP A N 1
ATOM 732 C CA . ASP A 1 95 ? -2.121 6.973 23.688 1 91.75 95 ASP A CA 1
ATOM 733 C C . ASP A 1 95 ? -0.776 6.391 23.25 1 91.75 95 ASP A C 1
ATOM 735 O O . ASP A 1 95 ? 0.24 6.613 23.922 1 91.75 95 ASP A O 1
ATOM 739 N N . VAL A 1 96 ? -0.842 5.691 22.188 1 93.94 96 VAL A N 1
ATOM 740 C CA . VAL A 1 96 ? 0.388 5.176 21.594 1 93.94 96 VAL A CA 1
ATOM 741 C C . VAL A 1 96 ? 0.496 5.637 20.141 1 93.94 96 VAL A C 1
ATOM 743 O O . VAL A 1 96 ? -0.513 5.949 19.516 1 93.94 96 VAL A O 1
ATOM 746 N N . PRO A 1 97 ? 1.707 5.699 19.609 1 96.12 97 PRO A N 1
ATOM 747 C CA . PRO A 1 97 ? 1.872 6.086 18.203 1 96.12 97 PRO A CA 1
ATOM 748 C C . PRO A 1 97 ? 1.182 5.125 17.234 1 96.12 97 PRO A C 1
ATOM 750 O O . PRO A 1 97 ? 0.962 3.959 17.578 1 96.12 97 PRO A O 1
ATOM 753 N N . SER A 1 98 ? 0.781 5.645 16.172 1 96.88 98 SER A N 1
ATOM 754 C CA . SER A 1 98 ? 0.259 4.812 15.094 1 96.88 98 SER A CA 1
ATOM 755 C C . SER A 1 98 ? 1.208 4.793 13.898 1 96.88 98 SER A C 1
ATOM 757 O O . SER A 1 98 ? 1.835 5.809 13.586 1 96.88 98 SER A O 1
ATOM 759 N N . ARG A 1 99 ? 1.336 3.596 13.297 1 97.25 99 ARG A N 1
ATOM 760 C CA . ARG A 1 99 ? 2.078 3.447 12.047 1 97.25 99 ARG A CA 1
ATOM 761 C C . ARG A 1 99 ? 1.145 3.109 10.891 1 97.25 99 ARG A C 1
ATOM 763 O O . ARG A 1 99 ? 0.266 2.254 11.023 1 97.25 99 ARG A O 1
ATOM 770 N N . HIS A 1 100 ? 1.312 3.836 9.836 1 98 100 HIS A N 1
ATOM 771 C CA . HIS A 1 100 ? 0.479 3.578 8.664 1 98 100 HIS A CA 1
ATOM 772 C C . HIS A 1 100 ? 1.24 3.854 7.371 1 98 100 HIS A C 1
ATOM 774 O O . HIS A 1 100 ? 2.176 4.656 7.355 1 98 100 HIS A O 1
ATOM 780 N N . LEU A 1 101 ? 0.894 3.127 6.344 1 98.75 101 LEU A N 1
ATOM 781 C CA . LEU A 1 101 ? 1.331 3.469 4.996 1 98.75 101 LEU A CA 1
ATOM 782 C C . LEU A 1 101 ? 0.391 4.488 4.359 1 98.75 101 LEU A C 1
ATOM 784 O O . LEU A 1 101 ? -0.83 4.391 4.512 1 98.75 101 LEU A O 1
ATOM 788 N N . VAL A 1 102 ? 0.974 5.457 3.732 1 98.88 102 VAL A N 1
ATOM 789 C CA . VAL A 1 102 ? 0.244 6.422 2.916 1 98.88 102 VAL A CA 1
ATOM 790 C C . VAL A 1 102 ? 0.544 6.18 1.438 1 98.88 102 VAL A C 1
ATOM 792 O O . VAL A 1 102 ? 1.682 6.352 0.993 1 98.88 102 VAL A O 1
ATOM 795 N N . ILE A 1 103 ? -0.431 5.734 0.752 1 98.94 103 ILE A N 1
ATOM 796 C CA . ILE A 1 103 ? -0.332 5.426 -0.671 1 98.94 103 ILE A CA 1
ATOM 797 C C . ILE A 1 103 ? -1.046 6.508 -1.481 1 98.94 103 ILE A C 1
ATOM 799 O O . ILE A 1 103 ? -2.248 6.727 -1.312 1 98.94 103 ILE A O 1
ATOM 803 N N . LEU A 1 104 ? -0.325 7.184 -2.334 1 98.75 104 LEU A N 1
ATOM 804 C CA . LEU A 1 104 ? -0.903 8.242 -3.154 1 98.75 104 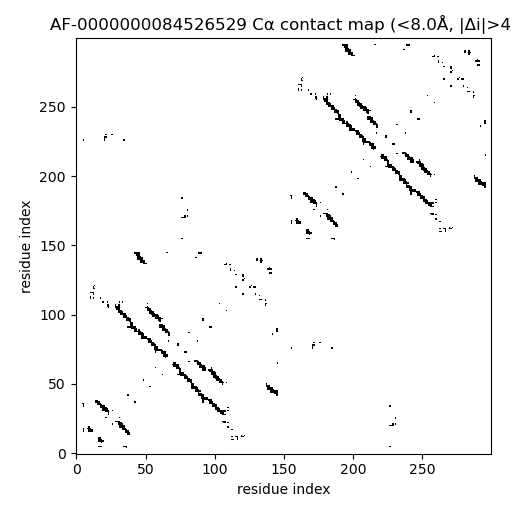LEU A CA 1
ATOM 805 C C . LEU A 1 104 ? -0.88 7.855 -4.633 1 98.75 104 LEU A C 1
ATOM 807 O O . LEU A 1 104 ? 0.14 7.383 -5.137 1 98.75 104 LEU A O 1
ATOM 811 N N . THR A 1 105 ? -2 7.977 -5.281 1 98.56 105 THR A N 1
ATOM 812 C CA . THR A 1 105 ? -2.135 7.73 -6.711 1 98.56 105 THR A CA 1
ATOM 813 C C . THR A 1 105 ? -2.787 8.922 -7.406 1 98.56 105 THR A C 1
ATOM 815 O O . THR A 1 105 ? -3.961 9.219 -7.168 1 98.56 105 THR A O 1
ATOM 818 N N . PRO A 1 106 ? -2.08 9.609 -8.383 1 98.31 106 PRO A N 1
ATOM 819 C CA . PRO A 1 106 ? -0.674 9.383 -8.727 1 98.31 106 PRO A CA 1
ATOM 820 C C . PRO A 1 106 ? 0.282 9.805 -7.613 1 98.31 106 PRO A C 1
ATOM 822 O O . PRO A 1 106 ? -0.161 10.211 -6.535 1 98.31 106 PRO A O 1
ATOM 825 N N . GLY A 1 107 ? 1.563 9.539 -7.793 1 98.38 107 GLY A N 1
ATOM 826 C CA . GLY A 1 107 ? 2.574 10.016 -6.863 1 98.38 107 GLY A CA 1
ATOM 827 C C . GLY A 1 107 ? 2.838 11.508 -6.98 1 98.38 107 GLY A C 1
ATOM 828 O O . GLY A 1 107 ? 2.152 12.211 -7.727 1 98.38 107 GLY A O 1
ATOM 829 N N . GLY A 1 108 ? 3.738 11.961 -6.109 1 97.56 108 GLY A N 1
ATOM 830 C CA . GLY A 1 108 ? 4.16 13.352 -6.18 1 97.56 108 GLY A CA 1
ATOM 831 C C . GLY A 1 108 ? 4.043 14.078 -4.852 1 97.56 108 GLY A C 1
ATOM 832 O O . GLY A 1 108 ? 4.945 14.828 -4.465 1 97.56 108 GLY A O 1
ATOM 833 N N . PHE A 1 109 ? 2.992 13.852 -4.121 1 98.5 109 PHE A N 1
ATOM 834 C CA . PHE A 1 109 ? 2.703 14.625 -2.918 1 98.5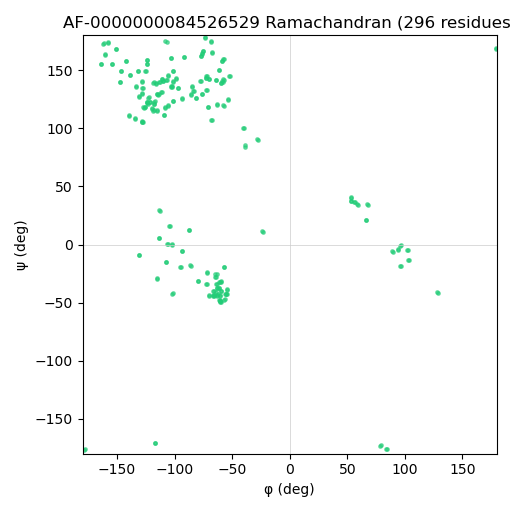 109 PHE A CA 1
ATOM 835 C C . PHE A 1 109 ? 3.77 14.383 -1.855 1 98.5 109 PHE A C 1
ATOM 837 O O . PHE A 1 109 ? 3.979 15.227 -0.978 1 98.5 109 PHE A O 1
ATOM 844 N N . GLU A 1 110 ? 4.426 13.211 -1.853 1 98.12 110 GLU A N 1
ATOM 845 C CA . GLU A 1 110 ? 5.426 12.898 -0.834 1 98.12 110 GLU A CA 1
ATOM 846 C C . GLU A 1 110 ? 6.539 13.945 -0.818 1 98.12 110 GLU A C 1
ATOM 848 O O . GLU A 1 110 ? 7.266 14.07 0.169 1 98.12 110 GLU A O 1
ATOM 853 N N . GLY A 1 111 ? 6.629 14.664 -1.915 1 98.12 111 GLY A N 1
ATOM 854 C CA . GLY A 1 111 ? 7.543 15.797 -1.929 1 98.12 111 GLY A CA 1
ATOM 855 C C . GLY A 1 111 ? 7.219 16.844 -0.878 1 98.12 111 GLY A C 1
ATOM 856 O O . GLY A 1 111 ? 8.109 17.547 -0.394 1 98.12 111 GLY A O 1
ATOM 857 N N . PHE A 1 112 ? 5.965 17.016 -0.543 1 98.62 112 PHE A N 1
ATOM 858 C CA . PHE A 1 112 ? 5.543 17.938 0.503 1 98.62 112 PHE A CA 1
ATOM 859 C C . PHE A 1 112 ? 6.156 17.562 1.845 1 98.62 112 PHE A C 1
ATOM 861 O O . PHE A 1 112 ? 6.711 18.406 2.545 1 98.62 112 PHE A O 1
ATOM 868 N N . PHE A 1 113 ? 6.047 16.234 2.236 1 97.81 113 PHE A N 1
ATOM 869 C CA . PHE A 1 113 ? 6.637 15.781 3.488 1 97.81 113 PHE A CA 1
ATOM 870 C C . PHE A 1 113 ? 8.117 16.125 3.543 1 97.81 113 PHE A C 1
ATOM 872 O O . PHE A 1 113 ? 8.617 16.594 4.57 1 97.81 113 PHE A O 1
ATOM 879 N N . ALA A 1 114 ? 8.773 15.891 2.395 1 97.44 114 ALA A N 1
ATOM 880 C CA . ALA A 1 114 ? 10.211 16.141 2.316 1 97.44 114 ALA A CA 1
ATOM 881 C C . ALA A 1 114 ? 10.516 17.625 2.527 1 97.44 114 ALA A C 1
ATOM 883 O O . ALA A 1 114 ? 11.43 17.969 3.283 1 97.44 114 ALA A O 1
ATOM 884 N N . GLU A 1 115 ? 9.742 18.438 1.905 1 97.94 115 GLU A N 1
ATOM 885 C CA . GLU A 1 115 ? 9.961 19.875 2.018 1 97.94 115 GLU A CA 1
ATOM 886 C C . GLU A 1 115 ? 9.703 20.359 3.439 1 97.94 115 GLU A C 1
ATOM 888 O O . GLU A 1 115 ? 10.461 21.172 3.971 1 97.94 115 GLU A O 1
ATOM 893 N N . MET A 1 116 ? 8.641 19.906 4.047 1 97.62 116 MET A N 1
ATOM 894 C CA . MET A 1 116 ? 8.32 20.297 5.418 1 97.62 116 MET A CA 1
ATOM 895 C C . MET A 1 116 ? 9.469 19.969 6.363 1 97.62 116 MET A C 1
ATOM 897 O O . MET A 1 116 ? 9.898 20.812 7.152 1 97.62 116 MET A O 1
ATOM 901 N N . ALA A 1 117 ? 9.992 18.75 6.25 1 96.62 117 ALA A N 1
ATOM 902 C CA . ALA A 1 117 ? 11.039 18.266 7.145 1 96.62 117 ALA A CA 1
ATOM 903 C C . ALA A 1 117 ? 12.367 18.984 6.879 1 96.62 117 ALA A C 1
ATOM 905 O O . ALA A 1 117 ? 13.062 19.391 7.812 1 96.62 117 ALA A O 1
ATOM 906 N N . GLN A 1 118 ? 12.672 19.125 5.613 1 95.75 118 GLN A N 1
ATOM 907 C CA . GLN A 1 118 ? 13.945 19.734 5.227 1 95.75 118 GLN A CA 1
ATOM 908 C C . GLN A 1 118 ? 14.047 21.172 5.723 1 95.75 118 GLN A C 1
ATOM 910 O O . GLN A 1 118 ? 15.117 21.594 6.168 1 95.75 118 GLN A O 1
ATOM 915 N N . ASN A 1 119 ? 12.953 21.859 5.691 1 97.12 119 ASN A N 1
ATOM 916 C CA . ASN A 1 119 ? 12.945 23.266 6.094 1 97.12 119 ASN A CA 1
ATOM 917 C C . ASN A 1 119 ? 12.57 23.422 7.562 1 97.12 119 ASN A C 1
ATOM 919 O O . ASN A 1 119 ? 12.547 24.547 8.086 1 97.12 119 ASN A O 1
ATOM 923 N N . ALA A 1 120 ? 12.211 22.344 8.211 1 95 120 ALA A N 1
ATOM 924 C CA . ALA A 1 120 ? 11.82 22.312 9.617 1 95 120 ALA A CA 1
ATOM 925 C C . ALA A 1 120 ? 10.703 23.328 9.898 1 95 120 ALA A C 1
ATOM 927 O O . ALA A 1 120 ? 10.789 24.094 10.852 1 95 120 ALA A O 1
ATOM 928 N N . TYR A 1 121 ? 9.797 23.391 8.984 1 95.38 121 TYR A N 1
ATOM 929 C CA . TYR A 1 121 ? 8.727 24.375 9.133 1 95.38 121 TYR A CA 1
ATOM 930 C C . TYR A 1 121 ? 7.957 24.141 10.422 1 95.38 121 TYR A C 1
ATOM 932 O O . TYR A 1 121 ? 7.672 23 10.797 1 95.38 121 TYR A O 1
ATOM 940 N N . GLN A 1 122 ? 7.609 25.25 11.07 1 92.19 122 GLN A N 1
ATOM 941 C CA . GLN A 1 122 ? 6.891 25.203 12.344 1 92.19 122 GLN A CA 1
ATOM 942 C C . GLN A 1 122 ? 5.477 25.766 12.188 1 92.19 122 GLN A C 1
ATOM 944 O O . GLN A 1 122 ? 5.27 26.766 11.492 1 92.19 122 GLN A O 1
ATOM 949 N N . ILE A 1 123 ? 4.562 25.125 12.82 1 84.06 123 ILE A N 1
ATOM 950 C CA . ILE A 1 123 ? 3.191 25.625 12.898 1 84.06 123 ILE A CA 1
ATOM 951 C C . ILE A 1 123 ? 2.959 26.266 14.266 1 84.06 123 ILE A C 1
ATOM 953 O O . ILE A 1 123 ? 3.221 25.656 15.305 1 84.06 123 ILE A O 1
ATOM 957 N N . PRO A 1 124 ? 2.562 27.484 14.25 1 86.69 124 PRO A N 1
ATOM 958 C CA . PRO A 1 124 ? 1.991 28.297 13.164 1 86.69 124 PRO A CA 1
ATOM 959 C C . PRO A 1 124 ? 3.002 29.266 12.555 1 86.69 124 PRO A C 1
ATOM 961 O O . PRO A 1 124 ? 2.684 29.969 11.594 1 86.69 124 PRO A O 1
ATOM 964 N N . ALA A 1 125 ? 4.152 29.344 12.953 1 92.25 125 ALA A N 1
ATOM 965 C CA . ALA A 1 125 ? 5.113 30.391 12.602 1 92.25 125 ALA A CA 1
ATOM 966 C C . ALA A 1 125 ? 5.367 30.422 11.094 1 92.25 125 ALA A C 1
ATOM 968 O O . ALA A 1 125 ? 5.625 31.484 10.523 1 92.25 125 ALA A O 1
ATOM 969 N N . ASP A 1 126 ? 5.305 29.344 10.477 1 95.81 126 ASP A N 1
ATOM 970 C CA . ASP A 1 126 ? 5.676 29.25 9.07 1 95.81 126 ASP A CA 1
ATOM 971 C C . ASP A 1 126 ? 4.461 28.938 8.195 1 95.81 126 ASP A C 1
ATOM 973 O O . ASP A 1 126 ? 4.586 28.281 7.16 1 95.81 126 ASP A O 1
ATOM 977 N N . MET A 1 127 ? 3.344 29.359 8.641 1 93.62 127 MET A N 1
ATOM 978 C CA . MET A 1 127 ? 2.102 28.969 7.984 1 93.62 127 MET A CA 1
ATOM 979 C C . MET A 1 127 ? 2.092 29.422 6.527 1 93.62 127 MET A C 1
ATOM 981 O O . MET A 1 127 ? 1.626 28.703 5.648 1 93.62 127 MET A O 1
ATOM 985 N N . ASP A 1 128 ? 2.6 30.641 6.27 1 96.25 128 ASP A N 1
ATOM 986 C CA . ASP A 1 128 ? 2.588 31.156 4.902 1 96.25 128 ASP A CA 1
ATOM 987 C C . ASP A 1 128 ? 3.402 30.25 3.977 1 96.25 128 ASP A C 1
ATOM 989 O O . ASP A 1 128 ? 2.936 29.875 2.898 1 96.25 128 ASP A O 1
ATOM 993 N N . ALA A 1 129 ? 4.594 29.922 4.402 1 97.69 129 ALA A N 1
ATOM 994 C CA . ALA A 1 129 ? 5.457 29.047 3.609 1 97.69 129 ALA A CA 1
ATOM 995 C C . ALA A 1 129 ? 4.836 27.656 3.455 1 97.69 129 ALA A C 1
ATOM 997 O O . ALA A 1 129 ? 4.945 27.031 2.396 1 97.69 129 ALA A O 1
ATOM 998 N N . ILE A 1 130 ? 4.199 27.188 4.477 1 97.5 130 ILE A N 1
ATOM 999 C CA . ILE A 1 130 ? 3.566 25.859 4.465 1 97.5 130 ILE A CA 1
ATOM 1000 C C . ILE A 1 130 ? 2.412 25.859 3.467 1 97.5 130 ILE A C 1
ATOM 1002 O O . ILE A 1 130 ? 2.291 24.938 2.656 1 97.5 130 ILE A O 1
ATOM 1006 N N . VAL A 1 131 ? 1.604 26.859 3.438 1 97.44 131 VAL A N 1
ATOM 1007 C CA . VAL A 1 131 ? 0.46 26.953 2.537 1 97.44 131 VAL A CA 1
ATOM 1008 C C . VAL A 1 131 ? 0.947 27.062 1.094 1 97.44 131 VAL A C 1
ATOM 1010 O O . VAL A 1 131 ? 0.362 26.469 0.19 1 97.44 131 VAL A O 1
ATOM 1013 N N . GLU A 1 132 ? 2.018 27.828 0.878 1 98.12 132 GLU A N 1
ATOM 1014 C CA . GLU A 1 132 ? 2.59 27.922 -0.461 1 98.12 132 GLU A CA 1
ATOM 1015 C C . GLU A 1 132 ? 3.057 26.562 -0.968 1 98.12 132 GLU A C 1
ATOM 1017 O O . GLU A 1 132 ? 2.789 26.203 -2.113 1 98.12 132 GLU A O 1
ATOM 1022 N N . SER A 1 133 ? 3.768 25.875 -0.153 1 98.44 133 SER A N 1
ATOM 1023 C CA . SER A 1 133 ? 4.219 24.531 -0.505 1 98.44 133 SER A CA 1
ATOM 1024 C C . SER A 1 133 ? 3.039 23.609 -0.766 1 98.44 133 SER A C 1
ATOM 1026 O O . SER A 1 133 ? 3.051 22.828 -1.725 1 98.44 133 SER A O 1
ATOM 1028 N N . ALA A 1 134 ? 2.021 23.688 0.114 1 98.44 134 ALA A N 1
ATOM 1029 C CA . ALA A 1 134 ? 0.815 22.875 -0.052 1 98.44 134 ALA A CA 1
ATOM 1030 C C . ALA A 1 134 ? 0.19 23.109 -1.426 1 98.44 134 ALA A C 1
ATOM 1032 O O . ALA A 1 134 ? -0.182 22.141 -2.107 1 98.44 134 ALA A O 1
ATOM 1033 N N . THR A 1 135 ? 0.14 24.312 -1.833 1 98.12 135 THR A N 1
ATOM 1034 C CA . THR A 1 135 ? -0.421 24.656 -3.135 1 98.12 135 THR A CA 1
ATOM 1035 C C . THR A 1 135 ? 0.402 24.047 -4.258 1 98.12 135 THR A C 1
ATOM 1037 O O . THR A 1 135 ? -0.154 23.453 -5.191 1 98.12 135 THR A O 1
ATOM 1040 N N . ARG A 1 136 ? 1.753 24.062 -4.156 1 98.19 136 ARG A N 1
ATOM 1041 C CA . ARG A 1 136 ? 2.635 23.484 -5.16 1 98.19 136 ARG A CA 1
ATOM 1042 C C . ARG A 1 136 ? 2.441 21.969 -5.246 1 98.19 136 ARG A C 1
ATOM 1044 O O . ARG A 1 136 ? 2.652 21.375 -6.301 1 98.19 136 ARG A O 1
ATOM 1051 N N . HIS A 1 137 ? 1.984 21.438 -4.137 1 98.5 137 HIS A N 1
ATOM 1052 C CA . HIS A 1 137 ? 1.822 19.984 -4.078 1 98.5 137 HIS A CA 1
ATOM 1053 C C . HIS A 1 137 ? 0.353 19.594 -4.188 1 98.5 137 HIS A C 1
ATOM 1055 O O . HIS A 1 137 ? -0.028 18.484 -3.799 1 98.5 137 HIS A O 1
ATOM 1061 N N . ASN A 1 138 ? -0.503 20.484 -4.625 1 98.44 138 ASN A N 1
ATOM 1062 C CA . ASN A 1 138 ? -1.905 20.203 -4.918 1 98.44 138 ASN A CA 1
ATOM 1063 C C . ASN A 1 138 ? -2.688 19.875 -3.646 1 98.44 138 ASN A C 1
ATOM 1065 O O . ASN A 1 138 ? -3.545 19 -3.65 1 98.44 138 ASN A O 1
ATOM 1069 N N . LEU A 1 139 ? -2.367 20.484 -2.572 1 98.56 139 LEU A N 1
ATOM 1070 C CA . LEU A 1 139 ? -3.025 20.359 -1.277 1 98.56 139 LEU A CA 1
ATOM 1071 C C . LEU A 1 139 ? -3.605 21.703 -0.827 1 98.56 139 LEU A C 1
ATOM 1073 O O . LEU A 1 139 ? -2.969 22.734 -0.987 1 98.56 139 LEU A O 1
ATOM 1077 N N . ALA A 1 140 ? -4.773 21.719 -0.271 1 98.38 140 ALA A N 1
ATOM 1078 C CA . ALA A 1 140 ? -5.348 22.891 0.375 1 98.38 140 ALA A CA 1
ATOM 1079 C C . ALA A 1 140 ? -5.828 22.562 1.785 1 98.38 140 ALA A C 1
ATOM 1081 O O . ALA A 1 140 ? -6.539 21.578 1.991 1 98.38 140 ALA A O 1
ATOM 1082 N N . PHE A 1 141 ? -5.453 23.328 2.697 1 97 141 PHE A N 1
ATOM 1083 C CA . PHE A 1 141 ? -5.984 23.203 4.051 1 97 141 PHE A CA 1
ATOM 1084 C C . PHE A 1 141 ? -7.383 23.812 4.137 1 97 141 PHE A C 1
ATOM 1086 O O . PHE A 1 141 ? -7.641 24.859 3.562 1 97 141 PHE A O 1
ATOM 1093 N N . THR A 1 142 ? -8.281 23.188 4.859 1 97.31 142 THR A N 1
ATOM 1094 C CA . THR A 1 142 ? -9.68 23.594 4.812 1 97.31 142 THR A CA 1
ATOM 1095 C C . THR A 1 142 ? -10.242 23.766 6.223 1 97.31 142 THR A C 1
ATOM 1097 O O . THR A 1 142 ? -11.375 24.219 6.398 1 97.31 142 THR A O 1
ATOM 1100 N N . GLY A 1 143 ? -9.539 23.391 7.246 1 94.38 143 GLY A N 1
ATOM 1101 C CA . GLY A 1 143 ? -10.023 23.5 8.609 1 94.38 143 GLY A CA 1
ATOM 1102 C C . GLY A 1 143 ? -9.016 23.031 9.641 1 94.38 143 GLY A C 1
ATOM 1103 O O . GLY A 1 143 ? -7.867 22.719 9.305 1 94.38 143 GLY A O 1
ATOM 1104 N N . PRO A 1 144 ? -9.312 23 10.898 1 93.5 144 PRO A N 1
ATOM 1105 C CA . PRO A 1 144 ? -8.406 22.625 11.984 1 93.5 144 PRO A CA 1
ATOM 1106 C C . PRO A 1 144 ? -8.172 21.109 12.062 1 93.5 144 PRO A C 1
ATOM 1108 O O . PRO A 1 144 ? -8.867 20.344 11.398 1 93.5 144 PRO A O 1
ATOM 1111 N N . PRO A 1 145 ? -7.164 20.734 12.828 1 93.94 145 PRO A N 1
ATOM 1112 C CA . PRO A 1 145 ? -7.008 19.312 13.117 1 93.94 145 PRO A CA 1
ATOM 1113 C C . PRO A 1 145 ? -8.242 18.703 13.781 1 93.94 145 PRO A C 1
ATOM 1115 O O . PRO A 1 145 ? -9.078 19.438 14.312 1 93.94 145 PRO A O 1
ATOM 1118 N N . LEU A 1 146 ? -8.266 17.406 13.648 1 91.88 146 LEU A N 1
ATOM 1119 C CA . LEU A 1 146 ? -9.383 16.703 14.266 1 91.88 146 LEU A CA 1
ATOM 1120 C C . LEU A 1 146 ? -9.297 16.766 15.789 1 91.88 146 LEU A C 1
ATOM 1122 O O . LEU A 1 146 ? -8.281 16.391 16.375 1 91.88 146 LEU A O 1
ATOM 1126 N N . GLY A 1 147 ? -10.117 17.516 16.422 1 81.31 147 GLY A N 1
ATOM 1127 C CA . GLY A 1 147 ? -10.156 17.688 17.859 1 81.31 147 GLY A CA 1
ATOM 1128 C C . GLY A 1 147 ? -10.789 16.516 18.578 1 81.31 147 GLY A C 1
ATOM 1129 O O . GLY A 1 147 ? -11.297 15.586 17.953 1 81.31 147 GLY A O 1
ATOM 1130 N N . ASP A 1 148 ? -10.539 16.5 19.906 1 64.56 148 ASP A N 1
ATOM 1131 C CA . ASP A 1 148 ? -11.211 15.5 20.719 1 64.56 148 ASP A CA 1
ATOM 1132 C C . ASP A 1 148 ? -12.727 15.617 20.594 1 64.56 148 ASP A C 1
ATOM 1134 O O . ASP A 1 148 ? -13.258 16.703 20.344 1 64.56 148 ASP A O 1
ATOM 1138 N N . VAL A 1 149 ? -13.406 14.539 20.125 1 51.62 149 VAL A N 1
ATOM 1139 C CA . VAL A 1 149 ? -14.859 14.57 20.234 1 51.62 149 VAL A CA 1
ATOM 1140 C C . VAL A 1 149 ? -15.258 15.164 21.594 1 51.62 149 VAL A C 1
ATOM 1142 O O . VAL A 1 149 ? -14.727 14.773 22.625 1 51.62 149 VAL A O 1
ATOM 1145 N N . ASP A 1 150 ? -15.609 16.422 21.547 1 43.34 150 ASP A N 1
ATOM 1146 C CA . ASP A 1 150 ? -16.25 16.875 22.781 1 43.34 150 ASP A CA 1
ATOM 1147 C C . ASP A 1 150 ? -17.281 15.859 23.266 1 43.34 150 ASP A C 1
ATOM 1149 O O . ASP A 1 150 ? -17.906 15.156 22.469 1 43.34 150 ASP A O 1
ATOM 1153 N N . MET B 1 1 ? -3.471 -24.625 12.422 1 27.64 1 MET B N 1
ATOM 1154 C CA . MET B 1 1 ? -4.191 -23.5 13.008 1 27.64 1 MET B CA 1
ATOM 1155 C C . MET B 1 1 ? -4.129 -22.281 12.102 1 27.64 1 MET B C 1
ATOM 1157 O O . MET B 1 1 ? -3.061 -21.938 11.586 1 27.64 1 MET B O 1
ATOM 1161 N N . LEU B 1 2 ? -5.074 -21.953 11.219 1 37.66 2 LEU B N 1
ATOM 1162 C CA . LEU B 1 2 ? -5.152 -20.844 10.281 1 37.66 2 LEU B CA 1
ATOM 1163 C C . LEU B 1 2 ? -4.375 -19.641 10.805 1 37.66 2 LEU B C 1
ATOM 1165 O O . LEU B 1 2 ? -4.621 -19.172 11.922 1 37.66 2 LEU B O 1
ATOM 1169 N N . ASP B 1 3 ? -3.174 -19.484 10.523 1 44.78 3 ASP B N 1
ATOM 1170 C CA . ASP B 1 3 ? -2.275 -18.453 11.047 1 44.78 3 ASP B CA 1
ATOM 1171 C C . ASP B 1 3 ? -2.992 -17.125 11.188 1 44.78 3 ASP B C 1
ATOM 1173 O O . ASP B 1 3 ? -3.492 -16.578 10.203 1 44.78 3 ASP B O 1
ATOM 1177 N N . SER B 1 4 ? -3.754 -16.922 12.414 1 56.59 4 SER B N 1
ATOM 1178 C CA . SER B 1 4 ? -4.363 -15.773 13.094 1 56.59 4 SER B CA 1
ATOM 1179 C C . SER B 1 4 ? -3.695 -14.469 12.68 1 56.59 4 SER B C 1
ATOM 1181 O O . SER B 1 4 ? -4.125 -13.391 13.086 1 56.59 4 SER B O 1
ATOM 1183 N N . ARG B 1 5 ? -2.828 -14.719 11.547 1 64 5 ARG B N 1
ATOM 1184 C CA . ARG B 1 5 ? -1.955 -13.562 11.336 1 64 5 ARG B CA 1
ATOM 1185 C C . ARG B 1 5 ? -2.688 -12.445 10.609 1 64 5 ARG B C 1
ATOM 1187 O O . ARG B 1 5 ? -2.418 -11.266 10.844 1 64 5 ARG B O 1
ATOM 1194 N N . LEU B 1 6 ? -3.711 -12.961 9.672 1 88.38 6 LEU B N 1
ATOM 1195 C CA . LEU B 1 6 ? -4.352 -11.891 8.922 1 88.38 6 LEU B CA 1
ATOM 1196 C C . LEU B 1 6 ? -5.766 -11.641 9.43 1 88.38 6 LEU B C 1
ATOM 1198 O O . LEU B 1 6 ? -6.414 -10.672 9.023 1 88.38 6 LEU B O 1
ATOM 1202 N N . GLY B 1 7 ? -6.156 -12.328 10.367 1 82.06 7 GLY B N 1
ATOM 1203 C CA . GLY B 1 7 ? -7.453 -12.094 10.984 1 82.06 7 GLY B CA 1
ATOM 1204 C C . GLY B 1 7 ? -8.594 -12.781 10.258 1 82.06 7 GLY B C 1
ATOM 1205 O O . GLY B 1 7 ? -8.367 -13.555 9.328 1 82.06 7 GLY B O 1
ATOM 1206 N N . PRO B 1 8 ? -9.852 -12.594 10.656 1 82.88 8 PRO B N 1
ATOM 1207 C CA . PRO B 1 8 ?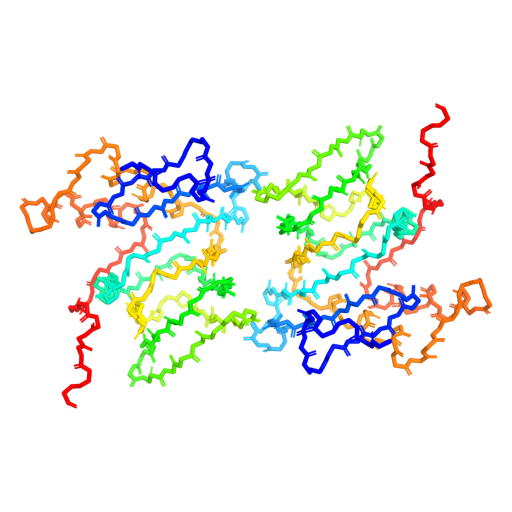 -11.023 -13.234 10.055 1 82.88 8 PRO B CA 1
ATOM 1208 C C . PRO B 1 8 ? -11.242 -12.805 8.602 1 82.88 8 PRO B C 1
ATOM 1210 O O . PRO B 1 8 ? -10.953 -11.664 8.234 1 82.88 8 PRO B O 1
ATOM 1213 N N . GLY B 1 9 ? -11.656 -13.75 7.742 1 86.31 9 GLY B N 1
ATOM 1214 C CA . GLY B 1 9 ? -11.938 -13.438 6.352 1 86.31 9 GLY B CA 1
ATOM 1215 C C . GLY B 1 9 ? -10.766 -13.734 5.43 1 86.31 9 GLY B C 1
ATOM 1216 O O . GLY B 1 9 ? -10.867 -13.555 4.215 1 86.31 9 GLY B O 1
ATOM 1217 N N . SER B 1 10 ? -9.719 -14.219 6.082 1 94.19 10 SER B N 1
ATOM 1218 C CA . SER B 1 10 ? -8.562 -14.578 5.27 1 94.19 10 SER B CA 1
ATOM 1219 C C . SER B 1 10 ? -8.82 -15.852 4.473 1 94.19 10 SER B C 1
ATOM 1221 O O . SER B 1 10 ? -9.547 -16.734 4.926 1 94.19 10 SER B O 1
ATOM 1223 N N . LEU B 1 11 ? -8.266 -15.867 3.301 1 96.06 11 LEU B N 1
ATOM 1224 C CA . LEU B 1 11 ? -8.32 -17.016 2.406 1 96.06 11 LEU B CA 1
ATOM 1225 C C . LEU B 1 11 ? -7.008 -17.797 2.443 1 96.06 11 LEU B C 1
ATOM 1227 O O . LEU B 1 11 ? -5.945 -17.219 2.701 1 96.06 11 LEU B O 1
ATOM 1231 N N . ASP B 1 12 ? -7.133 -19.078 2.219 1 95.5 12 ASP B N 1
ATOM 1232 C CA . ASP B 1 12 ? -5.977 -19.953 2.135 1 95.5 12 ASP B CA 1
ATOM 1233 C C . ASP B 1 12 ? -5.949 -20.703 0.805 1 95.5 12 ASP B C 1
ATOM 1235 O O . ASP B 1 12 ? -6.902 -21.406 0.462 1 95.5 12 ASP B O 1
ATOM 1239 N N . TRP B 1 13 ? -4.898 -20.5 0.12 1 95.44 13 TRP B N 1
ATOM 1240 C CA . TRP B 1 13 ? -4.676 -21.281 -1.092 1 95.44 13 TRP B CA 1
ATOM 1241 C C . TRP B 1 13 ? -3.291 -21.922 -1.082 1 95.44 13 TRP B C 1
ATOM 1243 O O . TRP B 1 13 ? -2.285 -21.234 -1.29 1 95.44 13 TRP B O 1
ATOM 1253 N N . ASN B 1 14 ? -3.256 -23.234 -0.859 1 91.44 14 ASN B N 1
ATOM 1254 C CA . ASN B 1 14 ? -2.021 -24 -0.854 1 91.44 14 ASN B CA 1
ATOM 1255 C C . ASN B 1 14 ? -1.01 -23.438 0.142 1 91.44 14 ASN B C 1
ATOM 1257 O O . ASN B 1 14 ? 0.174 -23.312 -0.174 1 91.44 14 ASN B O 1
ATOM 1261 N N . GLY B 1 15 ? -1.47 -22.953 1.297 1 92.75 15 GLY B N 1
ATOM 1262 C CA . GLY B 1 15 ? -0.599 -22.5 2.373 1 92.75 15 GLY B CA 1
ATOM 1263 C C . GLY B 1 15 ? -0.351 -21.016 2.359 1 92.75 15 GLY B C 1
ATOM 1264 O O . GLY B 1 15 ? 0.119 -20.438 3.35 1 92.75 15 GLY B O 1
ATOM 1265 N N . THR B 1 16 ? -0.604 -20.391 1.258 1 95.88 16 THR B N 1
ATOM 1266 C CA . THR B 1 16 ? -0.511 -18.938 1.206 1 95.88 16 THR B CA 1
ATOM 1267 C C . THR B 1 16 ? -1.82 -18.281 1.656 1 95.88 16 THR B C 1
ATOM 1269 O O . THR B 1 16 ? -2.895 -18.656 1.182 1 95.88 16 THR B O 1
ATOM 1272 N N . LEU B 1 17 ? -1.717 -17.359 2.572 1 96.81 17 LEU B N 1
ATOM 1273 C CA . LEU B 1 17 ? -2.896 -16.672 3.096 1 96.81 17 LEU B CA 1
ATOM 1274 C C . LEU B 1 17 ? -3.086 -15.32 2.418 1 96.81 17 LEU B C 1
ATOM 1276 O O . LEU B 1 17 ? -2.111 -14.617 2.137 1 96.81 17 LEU B O 1
ATOM 1280 N N . TYR B 1 18 ? -4.371 -14.992 2.189 1 97.56 18 TYR B N 1
ATOM 1281 C CA . TYR B 1 18 ? -4.734 -13.719 1.571 1 97.56 18 TYR B CA 1
ATOM 1282 C C . TYR B 1 18 ? -5.867 -13.047 2.336 1 97.56 18 TYR B C 1
ATOM 1284 O O . TYR B 1 18 ? -6.824 -13.703 2.75 1 97.56 18 TYR B O 1
ATOM 1292 N N . ARG B 1 19 ? -5.75 -11.797 2.557 1 97.5 19 ARG B N 1
ATOM 1293 C CA . ARG B 1 19 ? -6.855 -10.961 3.012 1 97.5 19 ARG B CA 1
ATOM 1294 C C . ARG B 1 19 ? -6.914 -9.656 2.223 1 97.5 19 ARG B C 1
ATOM 1296 O O . ARG B 1 19 ? -6.051 -8.789 2.381 1 97.5 19 ARG B O 1
ATOM 1303 N N . THR B 1 20 ? -7.926 -9.594 1.386 1 97.94 20 THR B N 1
ATOM 1304 C CA . THR B 1 20 ? -8.117 -8.32 0.688 1 97.94 20 THR B CA 1
ATOM 1305 C C . THR B 1 20 ? -8.625 -7.25 1.646 1 97.94 20 THR B C 1
ATOM 1307 O O . THR B 1 20 ? -9.734 -7.352 2.17 1 97.94 20 THR B O 1
ATOM 1310 N N . ILE B 1 21 ? -7.832 -6.219 1.783 1 98.06 21 ILE B N 1
ATOM 1311 C CA . ILE B 1 21 ? -8.18 -5.227 2.795 1 98.06 21 ILE B CA 1
ATOM 1312 C C . ILE B 1 21 ? -8.688 -3.957 2.119 1 98.06 21 ILE B C 1
ATOM 1314 O O . ILE B 1 21 ? -9.273 -3.09 2.771 1 98.06 21 ILE B O 1
ATOM 1318 N N . LEU B 1 22 ? -8.5 -3.754 0.872 1 98.62 22 LEU B N 1
ATOM 1319 C CA . LEU B 1 22 ? -9.102 -2.771 -0.024 1 98.62 22 LEU B CA 1
ATOM 1320 C C . LEU B 1 22 ? -9.422 -3.395 -1.379 1 98.62 22 LEU B C 1
ATOM 1322 O O . LEU B 1 22 ? -8.508 -3.744 -2.135 1 98.62 22 LEU B O 1
ATOM 1326 N N . SER B 1 23 ? -10.68 -3.545 -1.672 1 98.56 23 SER B N 1
ATOM 1327 C CA . SER B 1 23 ? -11.086 -4.273 -2.871 1 98.56 23 SER B CA 1
ATOM 1328 C C . SER B 1 23 ? -11.25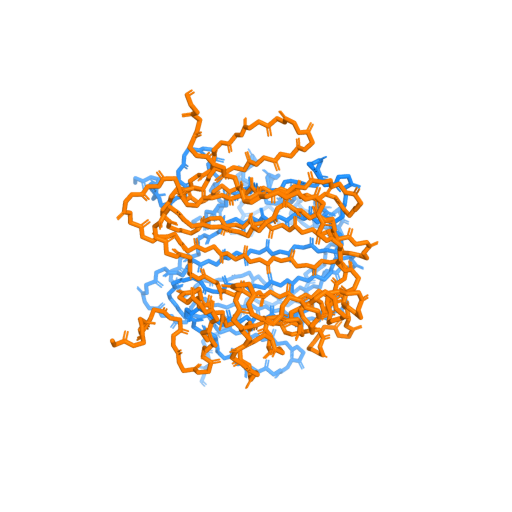 -3.332 -4.059 1 98.56 23 SER B C 1
ATOM 1330 O O . SER B 1 23 ? -11.391 -2.119 -3.883 1 98.56 23 SER B O 1
ATOM 1332 N N . THR B 1 24 ? -11.234 -3.926 -5.207 1 98.56 24 THR B N 1
ATOM 1333 C CA . THR B 1 24 ? -11.516 -3.197 -6.438 1 98.56 24 THR B CA 1
ATOM 1334 C C . THR B 1 24 ? -12.859 -2.486 -6.348 1 98.56 24 THR B C 1
ATOM 1336 O O . THR B 1 24 ? -13.008 -1.362 -6.832 1 98.56 24 THR B O 1
ATOM 1339 N N . ALA B 1 25 ? -13.836 -3.105 -5.75 1 98.19 25 ALA B N 1
ATOM 1340 C CA . ALA B 1 25 ? -15.156 -2.5 -5.586 1 98.19 25 ALA B CA 1
ATOM 1341 C C . ALA B 1 25 ? -15.078 -1.254 -4.711 1 98.19 25 ALA B C 1
ATOM 1343 O O . ALA B 1 25 ? -15.766 -0.261 -4.973 1 98.19 25 ALA B O 1
ATOM 1344 N N . ASP B 1 26 ? -14.234 -1.235 -3.764 1 97.75 26 ASP B N 1
ATOM 1345 C CA . ASP B 1 26 ? -14.117 -0.134 -2.814 1 97.75 26 ASP B CA 1
ATOM 1346 C C . ASP B 1 26 ? -13.5 1.098 -3.477 1 97.75 26 ASP B C 1
ATOM 1348 O O . ASP B 1 26 ? -13.664 2.217 -2.984 1 97.75 26 ASP B O 1
ATOM 1352 N N . THR B 1 27 ? -12.75 0.924 -4.543 1 98.31 27 THR B N 1
ATOM 1353 C CA . THR B 1 27 ? -12 2.031 -5.129 1 98.31 27 THR B CA 1
ATOM 1354 C C . THR B 1 27 ? -12.539 2.377 -6.512 1 98.31 27 THR B C 1
ATOM 1356 O O . THR B 1 27 ? -11.93 3.152 -7.25 1 98.31 27 THR B O 1
ATOM 1359 N N . GLY B 1 28 ? -13.648 1.729 -6.926 1 97.69 28 GLY B N 1
ATOM 1360 C CA . GLY B 1 28 ? -14.172 1.928 -8.266 1 97.69 28 GLY B CA 1
ATOM 1361 C C . GLY B 1 28 ? -13.25 1.397 -9.352 1 97.69 28 GLY B C 1
ATOM 1362 O O . GLY B 1 28 ? -13.219 1.922 -10.461 1 97.69 28 GLY B O 1
ATOM 1363 N N . GLY B 1 29 ? -12.398 0.488 -8.906 1 98.38 29 GLY B N 1
ATOM 1364 C CA . GLY B 1 29 ? -11.539 -0.19 -9.867 1 98.38 29 GLY B CA 1
ATOM 1365 C C . GLY B 1 29 ? -10.117 0.339 -9.883 1 98.38 29 GLY B C 1
ATOM 1366 O O . GLY B 1 29 ? -9.242 -0.233 -10.531 1 98.38 29 GLY B O 1
ATOM 1367 N N . ALA B 1 30 ? -9.805 1.365 -9.141 1 98.12 30 ALA B N 1
ATOM 1368 C CA . ALA B 1 30 ? -8.531 2.074 -9.25 1 98.12 30 ALA B CA 1
ATOM 1369 C C . ALA B 1 30 ? -7.387 1.244 -8.68 1 98.12 30 ALA B C 1
ATOM 1371 O O . ALA B 1 30 ? -6.254 1.312 -9.164 1 98.12 30 ALA B O 1
ATOM 1372 N N . MET B 1 31 ? -7.719 0.465 -7.625 1 98.62 31 MET B N 1
ATOM 1373 C CA . MET B 1 31 ? -6.664 -0.239 -6.898 1 98.62 31 MET B CA 1
ATOM 1374 C C . MET B 1 31 ? -7.25 -1.343 -6.023 1 98.62 31 MET B C 1
ATOM 1376 O O . MET B 1 31 ? -8.422 -1.291 -5.652 1 98.62 31 MET B O 1
ATOM 1380 N N . SER B 1 32 ? -6.508 -2.311 -5.719 1 98.81 32 SER B N 1
ATOM 1381 C CA . SER B 1 32 ? -6.773 -3.238 -4.625 1 98.81 32 SER B CA 1
ATOM 1382 C C . SER B 1 32 ? -5.539 -3.441 -3.756 1 98.81 32 SER B C 1
ATOM 1384 O O . SER B 1 32 ? -4.41 -3.289 -4.23 1 98.81 32 SER B O 1
ATOM 1386 N N . VAL B 1 33 ? -5.715 -3.697 -2.5 1 98.88 33 VAL B N 1
ATOM 1387 C CA . VAL B 1 33 ? -4.652 -4.062 -1.57 1 98.88 33 VAL B CA 1
ATOM 1388 C C . VAL B 1 33 ? -4.988 -5.395 -0.899 1 98.88 33 VAL B C 1
ATOM 1390 O O . VAL B 1 33 ? -6.051 -5.539 -0.292 1 98.88 33 VAL B O 1
ATOM 1393 N N . THR B 1 34 ? -4.129 -6.336 -1.027 1 98.69 34 THR B N 1
ATOM 1394 C CA . THR B 1 34 ? -4.262 -7.637 -0.377 1 98.69 34 THR B CA 1
ATOM 1395 C C . THR B 1 34 ? -3.111 -7.875 0.595 1 98.69 34 THR B C 1
ATOM 1397 O O . THR B 1 34 ? -1.943 -7.746 0.226 1 98.69 34 THR B O 1
ATOM 1400 N N . ASP B 1 35 ? -3.453 -8.078 1.852 1 98.44 35 ASP B N 1
ATOM 1401 C CA . ASP B 1 35 ? -2.506 -8.562 2.854 1 98.44 35 ASP B CA 1
ATOM 1402 C C . ASP B 1 35 ? -2.258 -10.055 2.695 1 98.44 35 ASP B C 1
ATOM 1404 O O . ASP B 1 35 ? -3.203 -10.844 2.604 1 98.44 35 ASP B O 1
ATOM 1408 N N . SER B 1 36 ? -0.99 -10.43 2.65 1 97.94 36 SER B N 1
ATOM 1409 C CA . SER B 1 36 ? -0.678 -11.812 2.314 1 97.94 36 SER B CA 1
ATOM 1410 C C . SER B 1 36 ? 0.448 -12.359 3.189 1 97.94 36 SER B C 1
ATOM 1412 O O . SER B 1 36 ? 1.37 -11.617 3.549 1 97.94 36 SER B O 1
ATOM 1414 N N . VAL B 1 37 ? 0.385 -13.625 3.5 1 97.19 37 VAL B N 1
ATOM 1415 C CA . VAL B 1 37 ? 1.453 -14.352 4.176 1 97.19 37 VAL B CA 1
ATOM 1416 C C . VAL B 1 37 ? 1.836 -15.586 3.355 1 97.19 37 VAL B C 1
ATOM 1418 O O . VAL B 1 37 ? 1.002 -16.453 3.111 1 97.19 37 VAL B O 1
ATOM 1421 N N . SER B 1 38 ? 3.049 -15.602 2.936 1 96.5 38 SER B N 1
ATOM 1422 C CA . SER B 1 38 ? 3.578 -16.719 2.172 1 96.5 38 SER B CA 1
ATOM 1423 C C . SER B 1 38 ? 4.422 -17.641 3.051 1 96.5 38 SER B C 1
ATOM 1425 O O . SER B 1 38 ? 5.215 -17.172 3.867 1 96.5 38 SER B O 1
ATOM 1427 N N . PRO B 1 39 ? 4.301 -18.953 2.865 1 95.56 39 PRO B N 1
ATOM 1428 C CA . PRO B 1 39 ? 5.133 -19.891 3.625 1 95.56 39 PRO B CA 1
ATOM 1429 C C . PRO B 1 39 ? 6.609 -19.812 3.252 1 95.56 39 PRO B C 1
ATOM 1431 O O . PRO B 1 39 ? 6.957 -19.234 2.215 1 95.56 39 PRO B O 1
ATOM 1434 N N . PRO B 1 40 ? 7.422 -20.406 4.109 1 95.31 40 PRO B N 1
ATOM 1435 C CA . PRO B 1 40 ? 8.852 -20.422 3.793 1 95.31 40 PRO B CA 1
ATOM 1436 C C . PRO B 1 40 ? 9.156 -21.125 2.469 1 95.31 40 PRO B C 1
ATOM 1438 O O . PRO B 1 40 ? 8.508 -22.109 2.129 1 95.31 40 PRO B O 1
ATOM 1441 N N . ARG B 1 41 ? 10.078 -20.5 1.769 1 93.69 41 ARG B N 1
ATOM 1442 C CA . ARG B 1 41 ? 10.656 -21.078 0.562 1 93.69 41 ARG B CA 1
ATOM 1443 C C . ARG B 1 41 ? 9.578 -21.359 -0.481 1 93.69 41 ARG B C 1
ATOM 1445 O O . ARG B 1 41 ? 9.633 -22.375 -1.171 1 93.69 41 ARG B O 1
ATOM 1452 N N . SER B 1 42 ? 8.609 -20.531 -0.513 1 93.19 42 SER B N 1
ATOM 1453 C CA . SER B 1 42 ? 7.496 -20.703 -1.444 1 93.19 42 SER B CA 1
ATOM 1454 C C . SER B 1 42 ? 7.309 -19.469 -2.314 1 93.19 42 SER B C 1
ATOM 1456 O O . SER B 1 42 ? 7.793 -18.391 -1.978 1 93.19 42 SER B O 1
ATOM 1458 N N . GLY B 1 43 ? 6.668 -19.625 -3.424 1 94.94 43 GLY B N 1
ATOM 1459 C CA . GLY B 1 43 ? 6.301 -18.562 -4.344 1 94.94 43 GLY B CA 1
ATOM 1460 C C . GLY B 1 43 ? 5.566 -19.062 -5.574 1 94.94 43 GLY B C 1
ATOM 1461 O O . GLY B 1 43 ? 5.496 -20.266 -5.809 1 94.94 43 GLY B O 1
ATOM 1462 N N . PRO B 1 44 ? 5.035 -18.188 -6.266 1 95.38 44 PRO B N 1
ATOM 1463 C CA . PRO B 1 44 ? 4.27 -18.578 -7.453 1 95.38 44 PRO B CA 1
ATOM 1464 C C . PRO B 1 44 ? 5.164 -18.953 -8.633 1 95.38 44 PRO B C 1
ATOM 1466 O O . PRO B 1 44 ? 6.367 -18.688 -8.609 1 95.38 44 PRO B O 1
ATOM 1469 N N . PRO B 1 45 ? 4.543 -19.672 -9.609 1 94.88 45 PRO B N 1
ATOM 1470 C CA . PRO B 1 45 ? 5.254 -19.766 -10.891 1 94.88 45 PRO B CA 1
ATOM 1471 C C . PRO B 1 45 ? 5.527 -18.406 -11.516 1 94.88 45 PRO B C 1
ATOM 1473 O O . PRO B 1 45 ? 4.867 -17.422 -11.18 1 94.88 45 PRO B O 1
ATOM 1476 N N . ARG B 1 46 ? 6.492 -18.375 -12.367 1 97.31 46 ARG B N 1
ATOM 1477 C CA . ARG B 1 46 ? 6.754 -17.156 -13.148 1 97.31 46 ARG B CA 1
ATOM 1478 C C . ARG B 1 46 ? 5.527 -16.75 -13.953 1 97.31 46 ARG B C 1
ATOM 1480 O O . ARG B 1 46 ? 4.844 -17.609 -14.523 1 97.31 46 ARG B O 1
ATOM 1487 N N . HIS B 1 47 ? 5.262 -15.406 -14.07 1 98.38 47 HIS B N 1
ATOM 1488 C CA . HIS B 1 47 ? 4.039 -14.961 -14.727 1 98.38 47 HIS B CA 1
ATOM 1489 C C . HIS B 1 47 ? 4.148 -13.5 -15.156 1 98.38 47 HIS B C 1
ATOM 1491 O O . HIS B 1 47 ? 5.156 -12.844 -14.883 1 98.38 47 HIS B O 1
ATOM 1497 N N . VAL B 1 48 ? 3.148 -13.055 -15.883 1 98.62 48 VAL B N 1
ATOM 1498 C CA . VAL B 1 48 ? 2.957 -11.68 -16.328 1 98.62 48 VAL B CA 1
ATOM 1499 C C . VAL B 1 48 ? 1.532 -11.227 -16.016 1 98.62 48 VAL B C 1
ATOM 1501 O O . VAL B 1 48 ? 0.579 -11.984 -16.188 1 98.62 48 VAL B O 1
ATOM 1504 N N . HIS B 1 49 ? 1.417 -10.094 -15.336 1 98.81 49 HIS B N 1
ATOM 1505 C CA . HIS B 1 49 ? 0.132 -9.406 -15.328 1 98.81 49 HIS B CA 1
ATOM 1506 C C . HIS B 1 49 ? -0.039 -8.539 -16.578 1 98.81 49 HIS B C 1
ATOM 1508 O O . HIS B 1 49 ? 0.835 -7.738 -16.906 1 98.81 49 HIS B O 1
ATOM 1514 N N . HIS B 1 50 ? -1.2 -8.648 -17.234 1 98.56 50 HIS B N 1
ATOM 1515 C CA . HIS B 1 50 ? -1.384 -7.906 -18.469 1 98.56 50 HIS B CA 1
ATOM 1516 C C . HIS B 1 50 ? -2.092 -6.578 -18.219 1 98.56 50 HIS B C 1
ATOM 1518 O O . HIS B 1 50 ? -2.014 -5.66 -19.047 1 98.56 50 HIS B O 1
ATOM 1524 N N . ALA B 1 51 ? -2.758 -6.461 -17.094 1 98.44 51 ALA B N 1
ATOM 1525 C CA . ALA B 1 51 ? -3.609 -5.293 -16.891 1 98.44 51 ALA B CA 1
ATOM 1526 C C . ALA B 1 51 ? -3.096 -4.43 -15.75 1 98.44 51 ALA B C 1
ATOM 1528 O O . ALA B 1 51 ? -3.287 -3.211 -15.75 1 98.44 51 ALA B O 1
ATOM 1529 N N . GLU B 1 52 ? -2.434 -5.039 -14.773 1 98.38 52 GLU B N 1
ATOM 1530 C CA . GLU B 1 52 ? -2.154 -4.336 -13.523 1 98.38 52 GLU B CA 1
ATOM 1531 C C . GLU B 1 52 ? -0.653 -4.164 -13.312 1 98.38 52 GLU B C 1
ATOM 1533 O O . GLU B 1 52 ? 0.13 -5.07 -13.602 1 98.38 52 GLU B O 1
ATOM 1538 N N . ASP B 1 53 ? -0.224 -3.01 -12.844 1 98.69 53 ASP B N 1
ATOM 1539 C CA . ASP B 1 53 ? 1.044 -2.92 -12.125 1 98.69 53 ASP B CA 1
ATOM 1540 C C . ASP B 1 53 ? 0.931 -3.533 -10.734 1 98.69 53 ASP B C 1
ATOM 1542 O O . ASP B 1 53 ? -0.115 -3.43 -10.086 1 98.69 53 ASP B O 1
ATOM 1546 N N . GLU B 1 54 ? 1.961 -4.172 -10.305 1 98.88 54 GLU B N 1
ATOM 1547 C CA . GLU B 1 54 ? 1.971 -4.871 -9.023 1 98.88 54 GLU B CA 1
ATOM 1548 C C . GLU B 1 54 ? 3.068 -4.332 -8.109 1 98.88 54 GLU B C 1
ATOM 1550 O O . GLU B 1 54 ? 4.238 -4.285 -8.492 1 98.88 54 GLU B O 1
ATOM 1555 N N . THR B 1 55 ? 2.703 -3.871 -6.961 1 98.94 55 THR B N 1
ATOM 1556 C CA . THR B 1 55 ? 3.635 -3.391 -5.945 1 98.94 55 THR B CA 1
ATOM 1557 C C . THR B 1 55 ? 3.584 -4.27 -4.703 1 98.94 55 THR B C 1
ATOM 1559 O O . THR B 1 55 ? 2.5 -4.582 -4.199 1 98.94 55 THR B O 1
ATOM 1562 N N . PHE B 1 56 ? 4.719 -4.699 -4.246 1 98.88 56 PHE B N 1
ATOM 1563 C CA . PHE B 1 56 ? 4.855 -5.391 -2.971 1 98.88 56 PHE B CA 1
ATOM 1564 C C . PHE B 1 56 ? 5.422 -4.457 -1.907 1 98.88 56 PHE B C 1
ATOM 1566 O O . PHE B 1 56 ? 6.336 -3.678 -2.18 1 98.88 56 PHE B O 1
ATOM 1573 N N . VAL B 1 57 ? 4.883 -4.465 -0.764 1 98.75 57 VAL B N 1
ATOM 1574 C CA . VAL B 1 57 ? 5.496 -3.918 0.442 1 98.75 57 VAL B CA 1
ATOM 1575 C C . VAL B 1 57 ? 5.762 -5.043 1.441 1 98.75 57 VAL B C 1
ATOM 1577 O O . VAL B 1 57 ? 4.824 -5.633 1.983 1 98.75 57 VAL B O 1
ATOM 1580 N N . VAL B 1 58 ? 7.031 -5.27 1.709 1 98.06 58 VAL B N 1
ATOM 1581 C CA . VAL B 1 58 ? 7.375 -6.348 2.627 1 98.06 58 VAL B CA 1
ATOM 1582 C C . VAL B 1 58 ? 7.23 -5.867 4.07 1 98.06 58 VAL B C 1
ATOM 1584 O O . VAL B 1 58 ? 7.773 -4.828 4.441 1 98.06 58 VAL B O 1
ATOM 1587 N N . LEU B 1 59 ? 6.465 -6.605 4.809 1 97 59 LEU B N 1
ATOM 1588 C CA . LEU B 1 59 ? 6.207 -6.219 6.191 1 97 59 LEU B CA 1
ATOM 1589 C C . LEU B 1 59 ? 7.051 -7.047 7.156 1 97 59 LEU B C 1
ATOM 1591 O O . LEU B 1 59 ? 7.539 -6.527 8.164 1 97 59 LEU B O 1
ATOM 1595 N N . THR B 1 60 ? 7.18 -8.297 6.949 1 96.25 60 THR B N 1
ATOM 1596 C CA . THR B 1 60 ? 8.062 -9.203 7.684 1 96.25 60 THR B CA 1
ATOM 1597 C C . THR B 1 60 ? 8.672 -10.242 6.75 1 96.25 60 THR B C 1
ATOM 1599 O O . THR B 1 60 ? 8.117 -10.531 5.688 1 96.25 60 THR B O 1
ATOM 1602 N N . GLY B 1 61 ? 9.828 -10.812 7.191 1 96.19 61 GLY B N 1
ATOM 1603 C CA . GLY B 1 61 ? 10.516 -11.812 6.391 1 96.19 61 GLY B CA 1
ATOM 1604 C C . GLY B 1 61 ? 11.328 -11.219 5.258 1 96.19 61 GLY B C 1
ATOM 1605 O O . GLY B 1 61 ? 11.617 -10.016 5.254 1 96.19 61 GLY B O 1
ATOM 1606 N N . GLU B 1 62 ? 11.844 -12.133 4.445 1 97.12 62 GLU B N 1
ATOM 1607 C CA . GLU B 1 62 ? 12.648 -11.766 3.283 1 97.12 62 GLU B CA 1
ATOM 1608 C C . GLU B 1 62 ? 12.117 -12.438 2.016 1 97.12 62 GLU B C 1
ATOM 1610 O O . GLU B 1 62 ? 11.773 -13.617 2.027 1 97.12 62 GLU B O 1
ATOM 1615 N N . VAL B 1 63 ? 12.031 -11.617 0.983 1 97.81 63 VAL B N 1
ATOM 1616 C CA . VAL B 1 63 ? 11.492 -12.102 -0.283 1 97.81 63 VAL B CA 1
ATOM 1617 C C . VAL B 1 63 ? 12.523 -11.898 -1.394 1 97.81 63 VAL B C 1
ATOM 1619 O O . VAL B 1 63 ? 13.086 -10.812 -1.54 1 97.81 63 VAL B O 1
ATOM 1622 N N . GLU B 1 64 ? 12.828 -12.914 -2.098 1 98.31 64 GLU B N 1
ATOM 1623 C CA . GLU B 1 64 ? 13.648 -12.82 -3.307 1 98.31 64 GLU B CA 1
ATOM 1624 C C . GLU B 1 64 ? 12.773 -12.688 -4.551 1 98.31 64 GLU B C 1
ATOM 1626 O O . GLU B 1 64 ? 11.906 -13.539 -4.797 1 98.31 64 GLU B O 1
ATOM 1631 N N . PHE B 1 65 ? 13.039 -11.656 -5.312 1 98.5 65 PHE B N 1
ATOM 1632 C CA . PHE B 1 65 ? 12.297 -11.406 -6.547 1 98.5 65 PHE B CA 1
ATOM 1633 C C . PHE B 1 65 ? 13.148 -11.742 -7.762 1 98.5 65 PHE B C 1
ATOM 1635 O O . PHE B 1 65 ? 14.383 -11.664 -7.707 1 98.5 65 PHE B O 1
ATOM 1642 N N . TRP B 1 66 ? 12.508 -12.219 -8.758 1 98.38 66 TRP B N 1
ATOM 1643 C CA . TRP B 1 66 ? 13.047 -12.336 -10.102 1 98.38 66 TRP B CA 1
ATOM 1644 C C . TRP B 1 66 ? 12.219 -11.539 -11.102 1 98.38 66 TRP B C 1
ATOM 1646 O O . TRP B 1 66 ? 11.008 -11.758 -11.234 1 98.38 66 TRP B O 1
ATOM 1656 N N . LEU B 1 67 ? 12.859 -10.523 -11.719 1 98.56 67 LEU B N 1
ATOM 1657 C CA . LEU B 1 67 ? 12.188 -9.633 -12.664 1 98.56 67 LEU B CA 1
ATOM 1658 C C . LEU B 1 67 ? 12.969 -9.547 -13.969 1 98.56 67 LEU B C 1
ATOM 1660 O O . LEU B 1 67 ? 14.047 -8.945 -14.016 1 98.56 67 LEU B O 1
ATOM 1664 N N . GLU B 1 68 ? 12.445 -10.18 -14.93 1 98.19 68 GLU B N 1
ATOM 1665 C CA . GLU B 1 68 ? 13.023 -10.164 -16.266 1 98.19 68 GLU B CA 1
ATOM 1666 C C . GLU B 1 68 ? 14.5 -10.562 -16.234 1 98.19 68 GLU B C 1
ATOM 1668 O O . GLU B 1 68 ? 15.344 -9.906 -16.844 1 98.19 68 GLU B O 1
ATOM 1673 N N . GLY B 1 69 ? 14.75 -11.469 -15.406 1 96.81 69 GLY B N 1
ATOM 1674 C CA . GLY B 1 69 ? 16.078 -12.055 -15.406 1 96.81 69 GLY B CA 1
ATOM 1675 C C . GLY B 1 69 ? 16.953 -11.555 -14.273 1 96.81 69 GLY B C 1
ATOM 1676 O O . GLY B 1 69 ? 18.031 -12.094 -14.031 1 96.81 69 GLY B O 1
ATOM 1677 N N . GLU B 1 70 ? 16.594 -10.531 -13.602 1 97.69 70 GLU B N 1
ATOM 1678 C CA . GLU B 1 70 ? 17.375 -9.953 -12.508 1 97.69 70 GLU B CA 1
ATOM 1679 C C . GLU B 1 70 ? 16.781 -10.344 -11.148 1 97.69 70 GLU B C 1
ATOM 1681 O O . GLU B 1 70 ? 15.57 -10.312 -10.961 1 97.69 70 GLU B O 1
ATOM 1686 N N . ARG B 1 71 ? 17.703 -10.711 -10.234 1 97.56 71 ARG B N 1
ATOM 1687 C CA . ARG B 1 71 ? 17.266 -11.102 -8.891 1 97.56 71 ARG B CA 1
ATOM 1688 C C . ARG B 1 71 ? 17.609 -10.023 -7.871 1 97.56 71 ARG B C 1
ATOM 1690 O O . ARG B 1 71 ? 18.656 -9.391 -7.953 1 97.56 71 ARG B O 1
ATOM 1697 N N . PHE B 1 72 ? 16.766 -9.797 -6.957 1 98.12 72 PHE B N 1
ATOM 1698 C CA . PHE B 1 72 ? 17.031 -8.898 -5.844 1 98.12 72 PHE B CA 1
ATOM 1699 C C . PHE B 1 72 ? 16.188 -9.273 -4.629 1 98.12 72 PHE B C 1
ATOM 1701 O O . PHE B 1 72 ? 15.148 -9.914 -4.766 1 98.12 72 PHE B O 1
ATOM 1708 N N . VAL B 1 73 ? 16.672 -8.906 -3.473 1 98 73 VAL B N 1
ATOM 1709 C CA . VAL B 1 73 ? 16.016 -9.258 -2.221 1 98 73 VAL B CA 1
ATOM 1710 C C . VAL B 1 73 ? 15.43 -8 -1.574 1 98 73 VAL B C 1
ATOM 1712 O O . VAL B 1 73 ? 16.031 -6.93 -1.636 1 98 73 VAL B O 1
ATOM 1715 N N . ARG B 1 74 ? 14.289 -8.164 -0.985 1 97.62 74 ARG B N 1
ATOM 1716 C CA . ARG B 1 74 ? 13.656 -7.109 -0.195 1 97.62 74 ARG B CA 1
ATOM 1717 C C . ARG B 1 74 ? 13.273 -7.617 1.188 1 97.62 74 ARG B C 1
ATOM 1719 O O . ARG B 1 74 ? 12.82 -8.758 1.333 1 97.62 74 ARG B O 1
ATOM 1726 N N . GLY B 1 75 ? 13.5 -6.742 2.172 1 96.56 75 GLY B N 1
ATOM 1727 C CA . GLY B 1 75 ? 13.094 -7.027 3.539 1 96.56 75 GLY B CA 1
ATOM 1728 C C . GLY B 1 75 ? 12.055 -6.059 4.07 1 96.56 75 GLY B C 1
ATOM 1729 O O . GLY B 1 75 ? 11.508 -5.25 3.316 1 96.56 75 GLY B O 1
ATOM 1730 N N . PRO B 1 76 ? 11.797 -6.188 5.434 1 95.81 76 PRO B N 1
ATOM 1731 C CA . PRO B 1 76 ? 10.75 -5.355 6.031 1 95.81 76 PRO B CA 1
ATOM 1732 C C . PRO B 1 76 ? 10.945 -3.867 5.746 1 95.81 76 PRO B C 1
ATOM 1734 O O . PRO B 1 76 ? 12.023 -3.324 5.992 1 95.81 76 PRO B O 1
ATOM 1737 N N . GLY B 1 77 ? 9.852 -3.268 5.148 1 95.31 77 GLY B N 1
ATOM 1738 C CA . GLY B 1 77 ? 9.891 -1.843 4.863 1 95.31 77 GLY B CA 1
ATOM 1739 C C . GLY B 1 77 ? 10.359 -1.527 3.455 1 95.31 77 GLY B C 1
ATOM 1740 O O . GLY B 1 77 ? 10.359 -0.367 3.041 1 95.31 77 GLY B O 1
ATOM 1741 N N . GLU B 1 78 ? 10.727 -2.533 2.744 1 97 78 GLU B N 1
ATOM 1742 C CA . GLU B 1 78 ? 11.164 -2.32 1.366 1 97 78 GLU B CA 1
ATOM 1743 C C . GLU B 1 78 ? 10.07 -2.723 0.377 1 97 78 GLU B C 1
ATOM 1745 O O . GLU B 1 78 ? 9.125 -3.426 0.738 1 97 78 GLU B O 1
ATOM 1750 N N . THR B 1 79 ? 10.219 -2.176 -0.892 1 98.69 79 THR B N 1
ATOM 1751 C CA . THR B 1 79 ? 9.18 -2.371 -1.896 1 98.69 79 THR B CA 1
ATOM 1752 C C . THR B 1 79 ? 9.766 -2.973 -3.17 1 98.69 79 THR B C 1
ATOM 1754 O O . THR B 1 79 ? 10.961 -2.832 -3.438 1 98.69 79 THR B O 1
ATOM 1757 N N . ALA B 1 80 ? 8.992 -3.748 -3.867 1 98.81 80 ALA B N 1
ATOM 1758 C CA . ALA B 1 80 ? 9.219 -4.113 -5.266 1 98.81 80 ALA B CA 1
ATOM 1759 C C . ALA B 1 80 ? 8.086 -3.609 -6.152 1 98.81 80 ALA B C 1
ATOM 1761 O O . ALA B 1 80 ? 6.91 -3.828 -5.852 1 98.81 80 ALA B O 1
ATOM 1762 N N . TYR B 1 81 ? 8.398 -2.854 -7.129 1 98.81 81 TYR B N 1
ATOM 1763 C CA . TYR B 1 81 ? 7.445 -2.328 -8.102 1 98.81 81 TYR B CA 1
ATOM 1764 C C . TYR B 1 81 ? 7.617 -3.004 -9.453 1 98.81 81 TYR B C 1
ATOM 1766 O O . TYR B 1 81 ? 8.672 -2.889 -10.086 1 98.81 81 TYR B O 1
ATOM 1774 N N . ILE B 1 82 ? 6.566 -3.691 -9.898 1 98.81 82 ILE B N 1
ATOM 1775 C CA . ILE B 1 82 ? 6.609 -4.477 -11.125 1 98.81 82 ILE B CA 1
ATOM 1776 C C . ILE B 1 82 ? 5.578 -3.938 -12.117 1 98.81 82 ILE B C 1
ATOM 1778 O O . ILE B 1 82 ? 4.371 -4.035 -11.883 1 98.81 82 ILE B O 1
ATOM 1782 N N . LEU B 1 83 ? 6.004 -3.404 -13.25 1 98.38 83 LEU B N 1
ATOM 1783 C CA . LEU B 1 83 ? 5.133 -2.873 -14.297 1 98.38 83 LEU B CA 1
ATOM 1784 C C . LEU B 1 83 ? 4.383 -3.994 -15 1 98.38 83 LEU B C 1
ATOM 1786 O O . LEU B 1 83 ? 4.934 -5.074 -15.234 1 98.38 83 LEU B O 1
ATOM 1790 N N . ARG B 1 84 ? 3.141 -3.693 -15.328 1 98.62 84 ARG B N 1
ATOM 1791 C CA . ARG B 1 84 ? 2.379 -4.656 -16.125 1 98.62 84 ARG B CA 1
ATOM 1792 C C . ARG B 1 84 ? 3.148 -5.066 -17.375 1 98.62 84 ARG B C 1
ATOM 1794 O O . ARG B 1 84 ? 3.875 -4.258 -17.953 1 98.62 84 ARG B O 1
ATOM 1801 N N . GLY B 1 85 ? 2.988 -6.301 -17.734 1 98.56 85 GLY B N 1
ATOM 1802 C CA . GLY B 1 85 ? 3.625 -6.824 -18.922 1 98.56 85 GLY B CA 1
ATOM 1803 C C . GLY B 1 85 ? 5.016 -7.379 -18.672 1 98.56 85 GLY B C 1
ATOM 1804 O O . GLY B 1 85 ? 5.629 -7.969 -19.562 1 98.56 85 GLY B O 1
ATOM 1805 N N . ARG B 1 86 ? 5.547 -7.246 -17.5 1 98.69 86 ARG B N 1
ATOM 1806 C CA . ARG B 1 86 ? 6.895 -7.727 -17.188 1 98.69 86 ARG B CA 1
ATOM 1807 C C . ARG B 1 86 ? 6.852 -9.102 -16.531 1 98.69 86 ARG B C 1
ATOM 1809 O O . ARG B 1 86 ? 6.047 -9.328 -15.625 1 98.69 86 ARG B O 1
ATOM 1816 N N . GLU B 1 87 ? 7.688 -9.938 -16.984 1 98.62 87 GLU B N 1
ATOM 1817 C CA . GLU B 1 87 ? 7.793 -11.281 -16.422 1 98.62 87 GLU B CA 1
ATOM 1818 C C . GLU B 1 87 ? 8.445 -11.242 -15.039 1 98.62 87 GLU B C 1
ATOM 1820 O O . GLU B 1 87 ? 9.477 -10.594 -14.852 1 98.62 87 GLU B O 1
ATOM 1825 N N . HIS B 1 88 ? 7.793 -11.969 -14.117 1 98.75 88 HIS B N 1
ATOM 1826 C CA . HIS B 1 88 ? 8.359 -11.922 -12.781 1 98.75 88 HIS B CA 1
ATOM 1827 C C . HIS B 1 88 ? 7.887 -13.102 -11.938 1 98.75 88 HIS B C 1
ATOM 1829 O O . HIS B 1 88 ? 6.969 -13.828 -12.336 1 98.75 88 HIS B O 1
ATOM 1835 N N . THR B 1 89 ? 8.547 -13.344 -10.891 1 98.31 89 THR B N 1
ATOM 1836 C CA . THR B 1 89 ? 8.188 -14.266 -9.812 1 98.31 89 THR B CA 1
ATOM 1837 C C . THR B 1 89 ? 8.914 -13.891 -8.523 1 98.31 89 THR B C 1
ATOM 1839 O O . THR B 1 89 ? 9.633 -12.891 -8.477 1 98.31 89 THR B O 1
ATOM 1842 N N . TYR B 1 90 ? 8.594 -14.555 -7.465 1 98 90 TYR B N 1
ATOM 1843 C CA . TYR B 1 90 ? 9.289 -14.344 -6.203 1 98 90 TYR B CA 1
ATOM 1844 C C . TYR B 1 90 ? 9.281 -15.609 -5.355 1 98 90 TYR B C 1
ATOM 1846 O O . TYR B 1 90 ? 8.57 -16.578 -5.672 1 98 90 TYR B O 1
ATOM 1854 N N . ARG B 1 91 ? 10.07 -15.594 -4.332 1 97.31 91 ARG B N 1
ATOM 1855 C CA . ARG B 1 91 ? 10.125 -16.656 -3.336 1 97.31 91 ARG B CA 1
ATOM 1856 C C . ARG B 1 91 ? 10.453 -16.109 -1.955 1 97.31 91 ARG B C 1
ATOM 1858 O O . ARG B 1 91 ? 11.289 -15.211 -1.824 1 97.31 91 ARG B O 1
ATOM 1865 N N . THR B 1 92 ? 9.766 -16.672 -0.966 1 96.62 92 THR B N 1
ATOM 1866 C CA . THR B 1 92 ? 10.211 -16.391 0.394 1 96.62 92 THR B CA 1
ATOM 1867 C C . THR B 1 92 ? 11.617 -16.922 0.627 1 96.62 92 THR B C 1
ATOM 1869 O O . THR B 1 92 ? 11.867 -18.109 0.446 1 96.62 92 THR B O 1
ATOM 1872 N N . ALA B 1 93 ? 12.508 -16.047 0.966 1 92.69 93 ALA B N 1
ATOM 1873 C CA . ALA B 1 93 ? 13.93 -16.359 0.972 1 92.69 93 ALA B CA 1
ATOM 1874 C C . ALA B 1 93 ? 14.352 -16.984 2.301 1 92.69 93 ALA B C 1
ATOM 1876 O O . ALA B 1 93 ? 15.406 -17.609 2.395 1 92.69 93 ALA B O 1
ATOM 1877 N N . SER B 1 94 ? 13.602 -16.859 3.301 1 85.69 94 SER B N 1
ATOM 1878 C CA . SER B 1 94 ? 14.008 -17.312 4.629 1 85.69 94 SER B CA 1
ATOM 1879 C C . SER B 1 94 ? 13.242 -18.562 5.051 1 85.69 94 SER B C 1
ATOM 1881 O O . SER B 1 94 ? 12.391 -19.062 4.301 1 85.69 94 SER B O 1
ATOM 1883 N N . ASP B 1 95 ? 13.633 -19.109 6.23 1 91.69 95 ASP B N 1
ATOM 1884 C CA . ASP B 1 95 ? 12.977 -20.281 6.801 1 91.69 95 ASP B CA 1
ATOM 1885 C C . ASP B 1 95 ? 11.781 -19.891 7.664 1 91.69 95 ASP B C 1
ATOM 1887 O O . ASP B 1 95 ? 11.242 -20.719 8.398 1 91.69 95 ASP B O 1
ATOM 1891 N N . VAL B 1 96 ? 11.43 -18.688 7.523 1 93.94 96 VAL B N 1
ATOM 1892 C CA . VAL B 1 96 ? 10.227 -18.203 8.195 1 93.94 96 VAL B CA 1
ATOM 1893 C C . VAL B 1 96 ? 9.273 -17.594 7.168 1 93.94 96 VAL B C 1
ATOM 1895 O O . VAL B 1 96 ? 9.688 -17.188 6.082 1 93.94 96 VAL B O 1
ATOM 1898 N N . PRO B 1 97 ? 7.98 -17.562 7.477 1 96.12 97 PRO B N 1
ATOM 1899 C CA . PRO B 1 97 ? 7.02 -16.953 6.551 1 96.12 97 PRO B CA 1
ATOM 1900 C C . PRO B 1 97 ? 7.297 -15.477 6.305 1 96.12 97 PRO B C 1
ATOM 1902 O O . PRO B 1 97 ? 7.922 -14.812 7.137 1 96.12 97 PRO B O 1
ATOM 1905 N N . SER B 1 98 ? 6.953 -15.055 5.184 1 96.94 98 SER B N 1
ATOM 1906 C CA . SER B 1 98 ? 7 -13.625 4.875 1 96.94 98 SER B CA 1
ATOM 1907 C C . SER B 1 98 ? 5.598 -13.039 4.746 1 96.94 98 SER B C 1
ATOM 1909 O O . SER B 1 98 ? 4.688 -13.703 4.242 1 96.94 98 SER B O 1
ATOM 1911 N N . ARG B 1 99 ? 5.438 -11.805 5.273 1 97.25 99 ARG B N 1
ATOM 1912 C CA . ARG B 1 99 ? 4.203 -11.047 5.098 1 97.25 99 ARG B CA 1
ATOM 1913 C C . ARG B 1 99 ? 4.43 -9.836 4.207 1 97.25 99 ARG B C 1
ATOM 1915 O O . ARG B 1 99 ? 5.414 -9.109 4.371 1 97.25 99 ARG B O 1
ATOM 1922 N N . HIS B 1 100 ? 3.574 -9.695 3.252 1 98.06 100 HIS B N 1
ATOM 1923 C CA . HIS B 1 100 ? 3.693 -8.555 2.354 1 98.06 100 HIS B CA 1
ATOM 1924 C C . HIS B 1 100 ? 2.324 -8.078 1.885 1 98.06 100 HIS B C 1
ATOM 1926 O O . HIS B 1 100 ? 1.37 -8.859 1.842 1 98.06 100 HIS B O 1
ATOM 1932 N N . LEU B 1 101 ? 2.225 -6.801 1.636 1 98.75 101 LEU B N 1
ATOM 1933 C CA . LEU B 1 101 ? 1.076 -6.258 0.918 1 98.75 101 LEU B CA 1
ATOM 1934 C C . LEU B 1 101 ? 1.279 -6.359 -0.59 1 98.75 101 LEU B C 1
ATOM 1936 O O . LEU B 1 101 ? 2.379 -6.109 -1.091 1 98.75 101 LEU B O 1
ATOM 1940 N N . VAL B 1 102 ? 0.239 -6.77 -1.258 1 98.88 102 VAL B N 1
ATOM 1941 C CA . VAL B 1 102 ? 0.187 -6.758 -2.715 1 98.88 102 VAL B CA 1
ATOM 1942 C C . VAL B 1 102 ? -0.785 -5.68 -3.189 1 98.88 102 VAL B C 1
ATOM 1944 O O . VAL B 1 102 ? -1.989 -5.77 -2.938 1 98.88 102 VAL B O 1
ATOM 1947 N N . ILE B 1 103 ? -0.249 -4.691 -3.781 1 98.94 103 ILE B N 1
ATOM 1948 C CA . ILE B 1 103 ? -1.014 -3.559 -4.289 1 98.94 103 ILE B CA 1
ATOM 1949 C C . ILE B 1 103 ? -1.101 -3.637 -5.812 1 98.94 103 ILE B C 1
ATOM 1951 O O . ILE B 1 103 ? -0.076 -3.633 -6.5 1 98.94 103 ILE B O 1
ATOM 1955 N N . LEU B 1 104 ? -2.291 -3.717 -6.336 1 98.75 104 LEU B N 1
ATOM 1956 C CA . LEU B 1 104 ? -2.492 -3.805 -7.777 1 98.75 104 LEU B CA 1
ATOM 1957 C C . LEU B 1 104 ? -3.203 -2.561 -8.305 1 98.75 104 LEU B C 1
ATOM 1959 O O . LEU B 1 104 ? -4.195 -2.117 -7.723 1 98.75 104 LEU B O 1
ATOM 1963 N N . THR B 1 105 ? -2.648 -1.966 -9.312 1 98.56 105 THR B N 1
ATOM 1964 C CA . THR B 1 105 ? -3.238 -0.814 -9.984 1 98.56 105 THR B CA 1
ATOM 1965 C C . THR B 1 105 ? -3.338 -1.059 -11.484 1 98.56 105 THR B C 1
ATOM 1967 O O . THR B 1 105 ? -2.318 -1.153 -12.172 1 98.56 105 THR B O 1
ATOM 1970 N N . PRO B 1 106 ? -4.594 -1.083 -12.094 1 98.31 106 PRO B N 1
ATOM 1971 C CA . PRO B 1 106 ? -5.875 -1.016 -11.383 1 98.31 106 PRO B CA 1
ATOM 1972 C C . PRO B 1 106 ? -6.164 -2.27 -10.562 1 98.31 106 PRO B C 1
ATOM 1974 O O . PRO B 1 106 ? -5.324 -3.174 -10.492 1 98.31 106 PRO B O 1
ATOM 1977 N N . GLY B 1 107 ? -7.242 -2.248 -9.805 1 98.38 107 GLY B N 1
ATOM 1978 C CA . GLY B 1 107 ? -7.68 -3.432 -9.086 1 98.38 107 GLY B CA 1
ATOM 1979 C C . GLY B 1 107 ? -8.305 -4.484 -9.984 1 98.38 107 GLY B C 1
ATOM 1980 O O . GLY B 1 107 ? -8.32 -4.328 -11.211 1 98.38 107 GLY B O 1
ATOM 1981 N N . GLY B 1 108 ? -8.664 -5.594 -9.352 1 97.56 108 GLY B N 1
ATOM 1982 C CA . GLY B 1 108 ? -9.367 -6.641 -10.078 1 97.56 108 GLY B CA 1
ATOM 1983 C C . GLY B 1 108 ? -8.734 -8.008 -9.898 1 97.56 108 GLY B C 1
ATOM 1984 O O . GLY B 1 108 ? -9.438 -9.008 -9.711 1 97.56 108 GLY B O 1
ATOM 1985 N N . PHE B 1 109 ? -7.445 -8.086 -9.922 1 98.5 109 PHE B N 1
ATOM 1986 C CA . PHE B 1 109 ? -6.746 -9.367 -9.93 1 98.5 109 PHE B CA 1
ATOM 1987 C C . PHE B 1 109 ? -7.004 -10.141 -8.641 1 98.5 109 PHE B C 1
ATOM 1989 O O . PHE B 1 109 ? -6.898 -11.367 -8.609 1 98.5 109 PHE B O 1
ATOM 1996 N N . GLU B 1 110 ? -7.277 -9.445 -7.52 1 98.06 110 GLU B N 1
ATOM 1997 C CA . GLU B 1 110 ? -7.492 -10.125 -6.246 1 98.06 110 GLU B CA 1
ATOM 1998 C C . GLU B 1 110 ? -8.633 -11.133 -6.34 1 98.06 110 GLU B C 1
ATOM 2000 O O . GLU B 1 110 ? -8.734 -12.039 -5.508 1 98.06 110 GLU B O 1
ATOM 2005 N N . GLY B 1 111 ? -9.445 -10.945 -7.348 1 98.12 111 GLY B N 1
ATOM 2006 C CA . GLY B 1 111 ? -10.461 -11.953 -7.613 1 98.12 111 GLY B CA 1
ATOM 2007 C C . GLY B 1 111 ? -9.875 -13.32 -7.91 1 98.12 111 GLY B C 1
ATOM 2008 O O . GLY B 1 111 ? -10.508 -14.344 -7.641 1 98.12 111 GLY B O 1
ATOM 2009 N N . PHE B 1 112 ? -8.711 -13.391 -8.516 1 98.62 112 PHE B N 1
ATOM 2010 C CA . PHE B 1 112 ? -8.023 -14.648 -8.789 1 98.62 112 PHE B CA 1
ATOM 2011 C C . PHE B 1 112 ? -7.727 -15.398 -7.492 1 98.62 112 PHE B C 1
ATOM 2013 O O . PHE B 1 112 ? -8 -16.594 -7.387 1 98.62 112 PHE B O 1
ATOM 2020 N N . PHE B 1 113 ? -7.129 -14.672 -6.473 1 97.81 113 PHE B N 1
ATOM 2021 C CA . PHE B 1 113 ? -6.844 -15.305 -5.188 1 97.81 113 PHE B CA 1
ATOM 2022 C C . PHE B 1 113 ? -8.109 -15.922 -4.598 1 97.81 113 PHE B C 1
ATOM 2024 O O . PHE B 1 113 ? -8.078 -17.047 -4.094 1 97.81 113 PHE B O 1
ATOM 2031 N N . ALA B 1 114 ? -9.195 -15.148 -4.715 1 97.38 114 ALA B N 1
ATOM 2032 C CA . ALA B 1 114 ? -10.469 -15.602 -4.164 1 97.38 114 ALA B CA 1
ATOM 2033 C C . ALA B 1 114 ? -10.945 -16.875 -4.863 1 97.38 114 ALA B C 1
ATOM 2035 O O . ALA B 1 114 ? -11.367 -17.828 -4.207 1 97.38 114 ALA B O 1
ATOM 2036 N N . GLU B 1 115 ? -10.828 -16.875 -6.137 1 97.94 115 GLU B N 1
ATOM 2037 C CA . GLU B 1 115 ? -11.273 -18.031 -6.91 1 97.94 115 GLU B CA 1
ATOM 2038 C C . GLU B 1 115 ? -10.414 -19.266 -6.609 1 97.94 115 GLU B C 1
ATOM 2040 O O . GLU B 1 115 ? -10.945 -20.359 -6.461 1 97.94 115 GLU B O 1
ATOM 2045 N N . MET B 1 116 ? -9.133 -19.094 -6.547 1 97.56 116 MET B N 1
ATOM 2046 C CA . MET B 1 116 ? -8.234 -20.203 -6.238 1 97.56 116 MET B CA 1
ATOM 2047 C C . MET B 1 116 ? -8.602 -20.844 -4.906 1 97.56 116 MET B C 1
ATOM 2049 O O . MET B 1 116 ? -8.727 -22.078 -4.816 1 97.56 116 MET B O 1
ATOM 2053 N N . ALA B 1 117 ? -8.812 -20.016 -3.881 1 96.56 117 ALA B N 1
ATOM 2054 C CA . ALA B 1 117 ? -9.086 -20.5 -2.529 1 96.56 117 ALA B CA 1
ATOM 2055 C C . ALA B 1 117 ? -10.469 -21.141 -2.443 1 96.56 117 ALA B C 1
ATOM 2057 O O . ALA B 1 117 ? -10.633 -22.203 -1.836 1 96.56 117 ALA B O 1
ATOM 2058 N N . GLN B 1 118 ? -11.422 -20.469 -3.049 1 95.69 118 GLN B N 1
ATOM 2059 C CA . GLN B 1 118 ? -12.805 -20.938 -2.975 1 95.69 118 GLN B CA 1
ATOM 2060 C C . GLN B 1 118 ? -12.953 -22.312 -3.602 1 95.69 118 GLN B C 1
ATOM 2062 O O . GLN B 1 118 ? -13.695 -23.156 -3.084 1 95.69 118 GLN B O 1
ATOM 2067 N N . ASN B 1 119 ? -12.234 -22.547 -4.664 1 97 119 ASN B N 1
ATOM 2068 C CA . ASN B 1 119 ? -12.336 -23.828 -5.379 1 97 119 ASN B CA 1
ATOM 2069 C C . ASN B 1 119 ? -11.289 -24.828 -4.895 1 97 119 ASN B C 1
ATOM 2071 O O . ASN B 1 119 ? -11.25 -25.969 -5.367 1 97 119 ASN B O 1
ATOM 2075 N N . ALA B 1 120 ? -10.398 -24.391 -4.023 1 94.88 120 ALA B N 1
ATOM 2076 C CA . ALA B 1 120 ? -9.328 -25.203 -3.461 1 94.88 120 ALA B CA 1
ATOM 2077 C C . ALA B 1 120 ? -8.5 -25.859 -4.566 1 94.88 120 ALA B C 1
ATOM 2079 O O . ALA B 1 120 ? -8.242 -27.062 -4.523 1 94.88 120 ALA B O 1
ATOM 2080 N N . TYR B 1 121 ? -8.266 -25.109 -5.574 1 95.31 121 TYR B N 1
ATOM 2081 C CA . TYR B 1 121 ? -7.535 -25.672 -6.711 1 95.31 121 TYR B CA 1
ATOM 2082 C C . TYR B 1 121 ? -6.172 -26.188 -6.281 1 95.31 121 TYR B C 1
ATOM 2084 O O . TYR B 1 121 ? -5.48 -25.547 -5.48 1 95.31 121 TYR B O 1
ATOM 2092 N N . GLN B 1 122 ? -5.797 -27.328 -6.844 1 92.25 122 GLN B N 1
ATOM 2093 C CA . GLN B 1 122 ? -4.527 -27.969 -6.52 1 92.25 122 GLN B CA 1
ATOM 2094 C C . GLN B 1 122 ? -3.584 -27.953 -7.719 1 92.25 122 GLN B C 1
ATOM 2096 O O . GLN B 1 122 ? -4.012 -28.156 -8.852 1 92.25 122 GLN B O 1
ATOM 2101 N N . ILE B 1 123 ? -2.35 -27.703 -7.453 1 84.06 123 ILE B N 1
ATOM 2102 C CA . ILE B 1 123 ? -1.301 -27.797 -8.461 1 84.06 123 ILE B CA 1
ATOM 2103 C C . ILE B 1 123 ? -0.536 -29.109 -8.289 1 84.06 123 ILE B C 1
ATOM 2105 O O . ILE B 1 123 ? -0.063 -29.422 -7.191 1 84.06 123 ILE B O 1
ATOM 2109 N N . PRO B 1 124 ? -0.479 -29.875 -9.289 1 86.69 124 PRO B N 1
ATOM 2110 C CA . PRO B 1 124 ? -0.77 -29.609 -10.703 1 86.69 124 PRO B CA 1
ATOM 2111 C C . PRO B 1 124 ? -2.141 -30.141 -11.133 1 86.69 124 PRO B C 1
ATOM 2113 O O . PRO B 1 124 ? -2.551 -29.938 -12.273 1 86.69 124 PRO B O 1
ATOM 2116 N N . ALA B 1 125 ? -2.895 -30.703 -10.375 1 92.19 125 ALA B N 1
ATOM 2117 C CA . ALA B 1 125 ? -4.102 -31.438 -10.742 1 92.19 125 ALA B CA 1
ATOM 2118 C C . ALA B 1 125 ? -5.113 -30.531 -11.43 1 92.19 125 ALA B C 1
ATOM 2120 O O . ALA B 1 125 ? -5.867 -30.969 -12.297 1 92.19 125 ALA B O 1
ATOM 2121 N N . ASP B 1 126 ? -5.141 -29.344 -11.086 1 95.81 126 ASP B N 1
ATOM 2122 C CA . ASP B 1 126 ? -6.172 -28.438 -11.586 1 95.81 126 ASP B CA 1
ATOM 2123 C C . ASP B 1 126 ? -5.562 -27.359 -12.477 1 95.81 126 ASP B C 1
ATOM 2125 O O . ASP B 1 126 ? -6.062 -26.219 -12.531 1 95.81 126 ASP B O 1
ATOM 2129 N N . MET B 1 127 ? -4.516 -27.703 -13.109 1 93.62 127 MET B N 1
ATOM 2130 C CA . MET B 1 127 ? -3.762 -26.703 -13.867 1 93.62 127 MET B CA 1
ATOM 2131 C C . MET B 1 127 ? -4.625 -26.062 -14.945 1 93.62 127 MET B C 1
ATOM 2133 O O . MET B 1 127 ? -4.551 -24.859 -15.18 1 93.62 127 MET B O 1
ATOM 2137 N N . ASP B 1 128 ? -5.457 -26.891 -15.617 1 96.25 128 ASP B N 1
ATOM 2138 C CA . ASP B 1 128 ? -6.285 -26.344 -16.688 1 96.25 128 ASP B CA 1
ATOM 2139 C C . ASP B 1 128 ? -7.234 -25.266 -16.156 1 96.25 128 ASP B C 1
ATOM 2141 O O . ASP B 1 128 ? -7.34 -24.188 -16.734 1 96.25 128 ASP B O 1
ATOM 2145 N N . ALA B 1 129 ? -7.914 -25.578 -15.078 1 97.62 129 ALA B N 1
ATOM 2146 C CA . ALA B 1 129 ? -8.836 -24.625 -14.469 1 97.62 129 ALA B CA 1
ATOM 2147 C C . ALA B 1 129 ? -8.094 -23.391 -13.969 1 97.62 129 ALA B C 1
ATOM 2149 O O . ALA B 1 129 ? -8.602 -22.266 -14.07 1 97.62 129 ALA B O 1
ATOM 2150 N N . ILE B 1 130 ? -6.922 -23.578 -13.453 1 97.5 130 ILE B N 1
ATOM 2151 C CA . ILE B 1 130 ? -6.113 -22.484 -12.922 1 97.5 130 ILE B CA 1
ATOM 2152 C C . ILE B 1 130 ? -5.691 -21.562 -14.062 1 97.5 130 ILE B C 1
ATOM 2154 O O . ILE B 1 130 ? -5.812 -20.344 -13.953 1 97.5 130 ILE B O 1
ATOM 2158 N N . VAL B 1 131 ? -5.266 -22.078 -15.156 1 97.44 131 VAL B N 1
ATOM 2159 C CA . VAL B 1 131 ? -4.828 -21.297 -16.312 1 97.44 131 VAL B CA 1
ATOM 2160 C C . VAL B 1 131 ? -6.012 -20.531 -16.906 1 97.44 131 VAL B C 1
ATOM 2162 O O . VAL B 1 131 ? -5.875 -19.375 -17.297 1 97.44 131 VAL B O 1
ATOM 2165 N N . GLU B 1 132 ? -7.184 -21.172 -16.953 1 98.12 132 GLU B N 1
ATOM 2166 C CA . GLU B 1 132 ? -8.383 -20.5 -17.438 1 98.12 132 GLU B CA 1
ATOM 2167 C C . GLU B 1 132 ? -8.727 -19.297 -16.578 1 98.12 132 GLU B C 1
ATOM 2169 O O . GLU B 1 132 ? -9.031 -18.219 -17.078 1 98.12 132 GLU B O 1
ATOM 2174 N N . SER B 1 133 ? -8.719 -19.516 -15.305 1 98.38 133 SER B N 1
ATOM 2175 C CA . SER B 1 133 ? -8.969 -18.422 -14.375 1 98.38 133 SER B CA 1
ATOM 2176 C C . SER B 1 133 ? -7.934 -17.312 -14.516 1 98.38 133 SER B C 1
ATOM 2178 O O . SER B 1 133 ? -8.273 -16.125 -14.516 1 98.38 133 SER B O 1
ATOM 2180 N N . ALA B 1 134 ? -6.656 -17.719 -14.641 1 98.44 134 ALA B N 1
ATOM 2181 C CA . ALA B 1 134 ? -5.574 -16.75 -14.828 1 98.44 134 ALA B CA 1
ATOM 2182 C C . ALA B 1 134 ? -5.836 -15.867 -16.047 1 98.44 134 ALA B C 1
ATOM 2184 O O . ALA B 1 134 ? -5.676 -14.641 -15.977 1 98.44 134 ALA B O 1
ATOM 2185 N N . THR B 1 135 ? -6.277 -16.453 -17.094 1 98.19 135 THR B N 1
ATOM 2186 C CA . THR B 1 135 ? -6.586 -15.719 -18.312 1 98.19 135 THR B CA 1
ATOM 2187 C C . THR B 1 135 ? -7.711 -14.719 -18.062 1 98.19 135 THR B C 1
ATOM 2189 O O . THR B 1 135 ? -7.617 -13.555 -18.484 1 98.19 135 THR B O 1
ATOM 2192 N N . ARG B 1 136 ? -8.773 -15.117 -17.328 1 98.19 136 ARG B N 1
ATOM 2193 C CA . ARG B 1 136 ? -9.898 -14.234 -17.016 1 98.19 136 ARG B CA 1
ATOM 2194 C C . ARG B 1 136 ? -9.445 -13.047 -16.156 1 98.19 136 ARG B C 1
ATOM 2196 O O . ARG B 1 136 ? -10.031 -11.969 -16.219 1 98.19 136 ARG B O 1
ATOM 2203 N N . HIS B 1 137 ? -8.367 -13.297 -15.445 1 98.5 137 HIS B N 1
ATOM 2204 C CA . HIS B 1 137 ? -7.875 -12.258 -14.547 1 98.5 137 HIS B CA 1
ATOM 2205 C C . HIS B 1 137 ? -6.641 -11.57 -15.125 1 98.5 137 HIS B C 1
ATOM 2207 O O . HIS B 1 137 ? -5.875 -10.938 -14.391 1 98.5 137 HIS B O 1
ATOM 2213 N N . ASN B 1 138 ? -6.371 -11.727 -16.391 1 98.44 138 ASN B N 1
ATOM 2214 C CA . ASN B 1 138 ? -5.32 -11.023 -17.109 1 98.44 138 ASN B CA 1
ATOM 2215 C C . ASN B 1 138 ? -3.934 -11.445 -16.641 1 98.44 138 ASN B C 1
ATOM 2217 O O . ASN B 1 138 ? -3.033 -10.609 -16.516 1 98.44 138 ASN B O 1
ATOM 2221 N N . LEU B 1 139 ? -3.768 -12.656 -16.281 1 98.56 139 LEU B N 1
ATOM 2222 C CA . LEU B 1 139 ? -2.51 -13.258 -15.859 1 98.56 139 LEU B CA 1
ATOM 2223 C C . LEU B 1 139 ? -2.105 -14.383 -16.812 1 98.56 139 LEU B C 1
ATOM 2225 O O . LEU B 1 139 ? -2.951 -15.172 -17.234 1 98.56 139 LEU B O 1
ATOM 2229 N N . ALA B 1 140 ? -0.859 -14.492 -17.141 1 98.38 140 ALA B N 1
ATOM 2230 C CA . ALA B 1 140 ? -0.32 -15.633 -17.875 1 98.38 140 ALA B CA 1
ATOM 2231 C C . ALA B 1 140 ? 0.896 -16.219 -17.172 1 98.38 140 ALA B C 1
ATOM 2233 O O . ALA B 1 140 ? 1.813 -15.492 -16.781 1 98.38 140 ALA B O 1
ATOM 2234 N N . PHE B 1 141 ? 0.889 -17.453 -16.984 1 97.06 141 PHE B N 1
ATOM 2235 C CA . PHE B 1 141 ? 2.066 -18.141 -16.453 1 97.06 141 PHE B CA 1
ATOM 2236 C C . PHE B 1 141 ? 3.117 -18.312 -17.547 1 97.06 141 PHE B C 1
ATOM 2238 O O . PHE B 1 141 ? 2.785 -18.625 -18.703 1 97.06 141 PHE B O 1
ATOM 2245 N N . THR B 1 142 ? 4.391 -18.141 -17.219 1 97.38 142 THR B N 1
ATOM 2246 C CA . THR B 1 142 ? 5.414 -18.094 -18.266 1 97.38 142 THR B CA 1
ATOM 2247 C C . THR B 1 142 ? 6.578 -19.016 -17.922 1 97.38 142 THR B C 1
ATOM 2249 O O . THR B 1 142 ? 7.496 -19.188 -18.719 1 97.38 142 THR B O 1
ATOM 2252 N N . GLY B 1 143 ? 6.629 -19.562 -16.75 1 94.44 143 GLY B N 1
ATOM 2253 C CA . GLY B 1 143 ? 7.73 -20.438 -16.344 1 94.44 143 GLY B CA 1
ATOM 2254 C C . GLY B 1 143 ? 7.551 -21.016 -14.945 1 94.44 143 GLY B C 1
ATOM 2255 O O . GLY B 1 143 ? 6.504 -20.828 -14.328 1 94.44 143 GLY B O 1
ATOM 2256 N N . PRO B 1 144 ? 8.477 -21.75 -14.414 1 93.5 144 PRO B N 1
ATOM 2257 C CA . PRO B 1 144 ? 8.398 -22.406 -13.109 1 93.5 144 PRO B CA 1
ATOM 2258 C C . PRO B 1 144 ? 8.586 -21.422 -11.953 1 93.5 144 PRO B C 1
ATOM 2260 O O . PRO B 1 144 ? 8.969 -20.266 -12.164 1 93.5 144 PRO B O 1
ATOM 2263 N N . PRO B 1 145 ? 8.25 -21.891 -10.758 1 94 145 PRO B N 1
ATOM 2264 C CA . PRO B 1 145 ? 8.602 -21.094 -9.578 1 94 145 PRO B CA 1
ATOM 2265 C C . PRO B 1 145 ? 10.102 -20.812 -9.477 1 94 145 PRO B C 1
ATOM 2267 O O . PRO B 1 145 ? 10.906 -21.484 -10.125 1 94 145 PRO B O 1
ATOM 2270 N N . LEU B 1 146 ? 10.344 -19.781 -8.711 1 92 146 LEU B N 1
ATOM 2271 C CA . LEU B 1 146 ? 11.742 -19.422 -8.508 1 92 146 LEU B CA 1
ATOM 2272 C C . LEU B 1 146 ? 12.469 -20.5 -7.699 1 92 146 LEU B C 1
ATOM 2274 O O . LEU B 1 146 ? 12.039 -20.828 -6.59 1 92 146 LEU B O 1
ATOM 2278 N N . GLY B 1 147 ? 13.297 -21.266 -8.281 1 81.44 147 GLY B N 1
ATOM 2279 C CA . GLY B 1 147 ? 14.062 -22.328 -7.641 1 81.44 147 GLY B CA 1
ATOM 2280 C C . GLY B 1 147 ? 15.234 -21.812 -6.828 1 81.44 147 GLY B C 1
ATOM 2281 O O . GLY B 1 147 ? 15.516 -20.609 -6.832 1 81.44 147 GLY B O 1
ATOM 2282 N N . ASP B 1 148 ? 15.734 -22.719 -5.977 1 64.5 148 ASP B N 1
ATOM 2283 C CA . ASP B 1 148 ? 16.953 -22.391 -5.242 1 64.5 148 ASP B CA 1
ATOM 2284 C C . ASP B 1 148 ? 18.094 -22.047 -6.195 1 64.5 148 ASP B C 1
ATOM 2286 O O . ASP B 1 148 ? 18.141 -22.547 -7.32 1 64.5 148 ASP B O 1
ATOM 2290 N N . VAL B 1 149 ? 18.641 -20.781 -6.109 1 51.69 149 VAL B N 1
ATOM 2291 C CA . VAL B 1 149 ? 19.875 -20.562 -6.84 1 51.69 149 VAL B CA 1
ATOM 2292 C C . VAL B 1 149 ? 20.781 -21.797 -6.707 1 51.69 149 VAL B C 1
ATOM 2294 O O . VAL B 1 149 ? 20.984 -22.297 -5.602 1 51.69 149 VAL B O 1
ATOM 2297 N N . ASP B 1 150 ? 20.75 -22.594 -7.734 1 43.12 150 ASP B N 1
ATOM 2298 C CA . ASP B 1 150 ? 21.812 -23.594 -7.707 1 43.12 150 ASP B CA 1
ATOM 2299 C C . ASP B 1 150 ? 23.141 -22.953 -7.324 1 43.12 150 ASP B C 1
ATOM 2301 O O . ASP B 1 150 ? 23.406 -21.797 -7.645 1 43.12 150 ASP B O 1
#

Secondary structure (DSSP, 8-state):
---TTS-TT-EEETTEEEEEEE-TGGGTTS-EEEEEEEPTT--PEEEEESS-EEEEEEEES-EEEEETTEEEEE-TT-EEEE-TT--EEEEE-SSS-EEEEEEEESS-THHHHHHHHHHT--TTTTHHHHHHHHHHTTEEEEEEE-----/---TTS-TT-EEETTEEEEEEE-TGGGTTS-EEEEEEEPTT--PEEEEESS-EEEEEEEES-EEEEETTEEEEE-TT-EEEE-TT--EEEEE-SSS-EEEEEEEESS-THHHHHHHHHHT--TTTTHHHHHHHHHHTTEEEEEEE-----